Protein AF-A0A7S1EZK7-F1 (afdb_monomer)

Foldseek 3Di:
DADWAWEWEWEDPPPPDIDIDIDTGGQQAALQVVLVVVCVVPVADSVQKWKWKDDPVDPDTDTGDRPDGNVVVVNHHHIYIYIGGPDPPDPPPPPPPPDPVVVVDDPDDDDDDDPDDDDDDDDDPDPPPPDAAEDEDDDWDWDDDQFKIKIKDWCVRCVVQLQQCAFVPVVQWDWDDDQQWIWIWGDDPHHIYIYTAHAFPATFDRVPWDWGRDRNTIIMTITGGPDRDTDPDGHDDD

Solvent-accessible surface area (backbone atoms only — not comparable to full-atom values): 14180 Å² total; per-residue (Å²): 129,86,71,66,32,40,29,43,37,38,37,68,75,80,83,86,48,70,48,78,42,84,48,75,46,50,46,82,40,26,35,48,60,50,37,55,54,48,21,75,76,68,76,46,61,57,88,33,52,43,48,30,39,34,39,95,89,42,94,63,72,41,78,56,54,49,85,45,32,34,50,86,70,65,60,51,69,73,18,38,35,41,42,46,68,57,87,72,66,72,77,76,69,74,73,86,78,80,65,64,74,84,78,71,66,79,83,77,74,84,85,78,82,79,76,87,75,86,81,80,89,76,95,64,94,72,75,80,76,77,87,56,56,76,42,78,61,81,63,68,50,71,48,75,46,80,61,33,39,36,38,39,37,38,32,92,71,36,47,68,59,36,63,46,27,42,70,39,78,85,70,20,47,46,75,49,64,42,52,37,33,39,40,39,39,33,45,52,99,75,39,28,38,34,39,76,44,72,50,32,58,62,52,36,37,45,92,65,40,50,75,48,56,42,63,87,46,30,40,38,39,38,39,23,47,64,62,87,59,89,65,92,58,68,54,57,81,133

InterPro domains:
  IPR000626 Ubiquitin-like domain [PF00240] (19-86)
  IPR000626 Ubiquitin-like domain [PS50053] (5-90)
  IPR007052 CS domain [PF04969] (139-225)
  IPR007052 CS domain [PS51203] (135-235)
  IPR008978 HSP20-like chaperone [G3DSA:2.60.40.790] (134-238)
  IPR008978 HSP20-like chaperone [SSF49764] (131-237)
  IPR029071 Ubiquitin-like domain superfamily [SSF54236] (19-85)
  IPR052289 Calcyclin-binding ubiquitin ligase bridge [PTHR13164] (113-236)

Sequence (238 aa):
MAEDLNFLVIVPKGDGECREFELSAAPQDTGEKLKKRIEKLCSIPTDDQELFVKGSLTDKPKWLFEDATLEEQDVVDNSIITVAVHGRLAPVEKPLSDLPDEQRIASGGAPQKISAMQVSSTSHDESEEVVRPETRILNYSWGDEKEFVKIYISKDSEPEVIGAAGDGQSGQVKVDWQSRALKLVVHTSRKDFVLNLDRIYYEIVPEHCKWKVSTDKRITLSLKKKVESTWLKLLKPE

Nearest PDB structures (foldseek):
  1wgv-assembly1_A  TM=6.695E-01  e=1.997E-05  Homo sapiens
  1v5o-assembly1_A  TM=6.999E-01  e=3.085E-04  Mus musculus
  2kjr-assembly1_A  TM=7.855E-01  e=8.730E-04  Drosophila melanogaster
  2n7d-assembly1_A  TM=8.321E-01  e=1.879E-03  Homo sapiens
  3ppa-assembly1_A  TM=7.849E-01  e=5.617E-03  Homo sapiens

Structure (mmCIF, N/CA/C/O backbone):
data_AF-A0A7S1EZK7-F1
#
_entry.id   AF-A0A7S1EZK7-F1
#
loop_
_atom_site.group_PDB
_atom_site.id
_atom_site.type_symbol
_atom_site.label_atom_id
_atom_site.label_alt_id
_atom_site.label_comp_id
_atom_site.label_asym_id
_atom_site.label_entity_id
_atom_site.label_seq_id
_atom_site.pdbx_PDB_ins_code
_atom_site.Cartn_x
_atom_site.Cartn_y
_atom_site.Cartn_z
_atom_site.occupancy
_atom_site.B_iso_or_equiv
_atom_site.auth_seq_id
_atom_site.auth_comp_id
_atom_site.auth_asym_id
_atom_site.auth_atom_id
_atom_site.pdbx_PDB_model_num
ATOM 1 N N . MET A 1 1 ? -3.383 5.108 43.621 1.00 76.81 1 MET A N 1
ATOM 2 C CA . MET A 1 1 ? -2.244 4.986 42.690 1.00 76.81 1 MET A CA 1
ATOM 3 C C . MET A 1 1 ? -2.841 4.447 41.414 1.00 76.81 1 MET A C 1
ATOM 5 O O . MET A 1 1 ? -3.571 3.471 41.520 1.00 76.81 1 MET A O 1
ATOM 9 N N . ALA A 1 2 ? -2.674 5.137 40.289 1.00 86.25 2 ALA A N 1
ATOM 10 C CA . ALA A 1 2 ? -3.109 4.579 39.014 1.00 86.25 2 ALA A CA 1
ATOM 11 C C . ALA A 1 2 ? -2.248 3.343 38.718 1.00 86.25 2 ALA A C 1
ATOM 13 O O . ALA A 1 2 ? -1.056 3.355 39.034 1.00 86.25 2 ALA A O 1
ATOM 14 N N . GLU A 1 3 ? -2.861 2.276 38.218 1.00 95.69 3 GLU A N 1
ATOM 15 C CA . GLU A 1 3 ? -2.132 1.080 37.796 1.00 95.69 3 GLU A CA 1
ATOM 16 C C . GLU A 1 3 ? -1.374 1.386 36.499 1.00 95.69 3 GLU A C 1
ATOM 18 O O . GLU A 1 3 ? -1.847 2.166 35.668 1.00 95.69 3 GLU A O 1
ATOM 23 N N . ASP A 1 4 ? -0.179 0.813 36.348 1.00 97.62 4 ASP A N 1
ATOM 24 C CA . ASP A 1 4 ? 0.588 0.947 35.111 1.00 97.62 4 ASP A CA 1
ATOM 25 C C . ASP A 1 4 ? -0.131 0.203 33.978 1.00 97.62 4 ASP A C 1
ATOM 27 O O . ASP A 1 4 ? -0.604 -0.921 34.155 1.00 97.62 4 ASP A O 1
ATOM 31 N N . LEU A 1 5 ? -0.187 0.829 32.805 1.00 97.44 5 LEU A N 1
ATOM 32 C CA . LEU A 1 5 ? -0.704 0.233 31.579 1.00 97.44 5 LEU A CA 1
ATOM 33 C C . LEU A 1 5 ? 0.375 -0.650 30.966 1.00 97.44 5 LEU A C 1
ATOM 35 O O . LEU A 1 5 ? 1.507 -0.197 30.799 1.00 97.44 5 LEU A O 1
ATOM 39 N N . ASN A 1 6 ? 0.019 -1.866 30.570 1.00 97.62 6 ASN A N 1
ATOM 40 C CA . ASN A 1 6 ? 0.868 -2.780 29.817 1.00 97.62 6 ASN A CA 1
ATOM 41 C C . ASN A 1 6 ? 0.390 -2.819 28.370 1.00 97.62 6 ASN A C 1
ATOM 43 O O . ASN A 1 6 ? -0.807 -2.859 28.100 1.00 97.62 6 ASN A O 1
ATOM 47 N N . PHE A 1 7 ? 1.307 -2.803 27.416 1.00 95.56 7 PHE A N 1
ATOM 48 C CA . PHE A 1 7 ? 0.956 -2.863 26.004 1.00 95.56 7 PHE A CA 1
ATOM 49 C C . PHE A 1 7 ? 2.037 -3.562 25.189 1.00 95.56 7 PHE A C 1
ATOM 51 O O . PHE A 1 7 ? 3.218 -3.577 25.548 1.00 95.56 7 PHE A O 1
ATOM 58 N N . LEU A 1 8 ? 1.607 -4.139 24.067 1.00 97.12 8 LEU A N 1
ATOM 59 C CA . LEU A 1 8 ? 2.484 -4.792 23.104 1.00 97.12 8 LEU A CA 1
ATOM 60 C C . LEU A 1 8 ? 2.944 -3.766 22.068 1.00 97.12 8 LEU A C 1
ATOM 62 O O . LEU A 1 8 ? 2.128 -3.204 21.338 1.00 97.12 8 LEU A O 1
ATOM 66 N N . VAL A 1 9 ? 4.247 -3.523 21.989 1.00 97.88 9 VAL A N 1
ATOM 67 C CA . VAL A 1 9 ? 4.868 -2.608 21.030 1.00 97.88 9 VAL A CA 1
ATOM 68 C C . VAL A 1 9 ? 5.408 -3.396 19.840 1.00 97.88 9 VAL A C 1
ATOM 70 O O . VAL A 1 9 ? 6.270 -4.254 20.011 1.00 97.88 9 VAL A O 1
ATOM 73 N N . ILE A 1 10 ? 4.943 -3.077 18.634 1.00 97.25 10 ILE A N 1
ATOM 74 C CA . ILE A 1 10 ? 5.354 -3.701 17.372 1.00 97.25 10 ILE A CA 1
ATOM 75 C C . ILE A 1 10 ? 6.233 -2.719 16.592 1.00 97.25 10 ILE A C 1
ATOM 77 O O . ILE A 1 10 ? 5.787 -1.625 16.249 1.00 97.25 10 ILE A O 1
ATOM 81 N N . VAL A 1 11 ? 7.471 -3.113 16.289 1.00 96.50 11 VAL A N 1
ATOM 82 C CA . VAL A 1 11 ? 8.478 -2.268 15.626 1.00 96.50 11 VAL A CA 1
ATOM 83 C C . VAL A 1 11 ? 9.013 -2.953 14.360 1.00 96.50 11 VAL A C 1
ATOM 85 O O . VAL A 1 11 ? 9.547 -4.060 14.463 1.00 96.50 11 VAL A O 1
ATOM 88 N N . PRO A 1 12 ? 8.927 -2.336 13.168 1.00 93.38 12 PRO A N 1
ATOM 89 C CA . PRO A 1 12 ? 9.438 -2.914 11.929 1.00 93.38 12 PRO A CA 1
ATOM 90 C C . PRO A 1 12 ? 10.972 -2.917 11.910 1.00 93.38 12 PRO A C 1
ATOM 92 O O . PRO A 1 12 ? 11.614 -1.944 12.310 1.00 93.38 12 PRO A O 1
ATOM 95 N N . LYS A 1 13 ? 11.577 -3.996 11.401 1.00 89.56 13 LYS A N 1
ATOM 96 C CA . LYS A 1 13 ? 13.038 -4.095 11.215 1.00 89.56 13 LYS A CA 1
ATOM 97 C C . LYS A 1 13 ? 13.528 -3.611 9.845 1.00 89.56 13 LYS A C 1
ATOM 99 O O . LYS A 1 13 ? 14.709 -3.297 9.712 1.00 89.56 13 LYS A O 1
ATOM 104 N N . GLY A 1 14 ? 12.639 -3.536 8.851 1.00 78.44 14 GLY A N 1
ATOM 105 C CA . GLY A 1 14 ? 12.945 -3.123 7.473 1.00 78.44 14 GLY A CA 1
ATOM 106 C C . GLY A 1 14 ? 13.105 -4.267 6.460 1.00 78.44 14 GLY A C 1
ATOM 107 O O . GLY A 1 14 ? 13.124 -4.005 5.265 1.00 78.44 14 GLY A O 1
ATOM 108 N N . ASP A 1 15 ? 13.148 -5.522 6.906 1.00 81.00 15 ASP A N 1
ATOM 109 C CA . ASP A 1 15 ? 13.207 -6.755 6.094 1.00 81.00 15 ASP A CA 1
ATOM 110 C C . ASP A 1 15 ? 11.828 -7.422 5.906 1.00 81.00 15 ASP A C 1
ATOM 112 O O . ASP A 1 15 ? 11.726 -8.565 5.468 1.00 81.00 15 ASP A O 1
ATOM 116 N N . GLY A 1 16 ? 10.753 -6.707 6.248 1.00 80.88 16 GLY A N 1
ATOM 117 C CA . GLY A 1 16 ? 9.399 -7.257 6.312 1.00 80.88 16 GLY A CA 1
ATOM 118 C C . GLY A 1 16 ? 9.081 -7.970 7.630 1.00 80.88 16 GLY A C 1
ATOM 119 O O . GLY A 1 16 ? 7.930 -8.352 7.830 1.00 80.88 16 GLY A O 1
ATOM 120 N N . GLU A 1 17 ? 10.042 -8.102 8.551 1.00 89.56 17 GLU A N 1
ATOM 121 C CA . GLU A 1 17 ? 9.787 -8.607 9.897 1.00 89.56 17 GLU A CA 1
ATOM 122 C C . GLU A 1 17 ? 9.470 -7.479 10.889 1.00 89.56 17 GLU A C 1
ATOM 124 O O . GLU A 1 17 ? 9.956 -6.344 10.790 1.00 89.56 17 GLU A O 1
ATOM 129 N N . CYS A 1 18 ? 8.705 -7.835 11.920 1.00 93.75 18 CYS A N 1
ATOM 130 C CA . CYS A 1 18 ? 8.451 -6.998 13.086 1.00 93.75 18 CYS A CA 1
ATOM 131 C C . CYS A 1 18 ? 9.107 -7.603 14.333 1.00 93.75 18 CYS A C 1
ATOM 133 O O . CYS A 1 18 ? 9.204 -8.821 14.480 1.00 93.75 18 CYS A O 1
ATOM 135 N N . ARG A 1 19 ? 9.561 -6.745 15.248 1.00 95.88 19 ARG A N 1
ATOM 136 C CA . ARG A 1 19 ? 9.868 -7.114 16.633 1.00 95.88 19 ARG A CA 1
ATOM 137 C C . ARG A 1 19 ? 8.704 -6.725 17.522 1.00 95.88 19 ARG A C 1
ATOM 139 O O . ARG A 1 19 ? 8.127 -5.658 17.332 1.00 95.88 19 ARG A O 1
ATOM 146 N N . GLU A 1 20 ? 8.423 -7.564 18.503 1.00 97.12 20 GLU A N 1
ATOM 147 C CA . GLU A 1 20 ? 7.386 -7.329 19.498 1.00 97.12 20 GLU A CA 1
ATOM 148 C C . GLU A 1 20 ? 8.031 -7.199 20.878 1.00 97.12 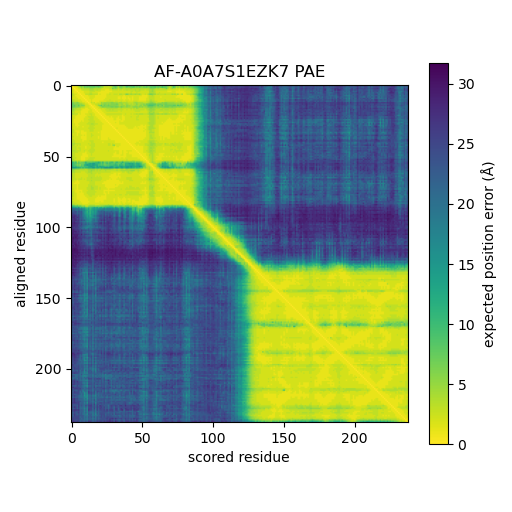20 GLU A C 1
ATOM 150 O O . GLU A 1 20 ? 8.939 -7.962 21.220 1.00 97.12 20 GLU A O 1
ATOM 155 N N . PHE A 1 21 ? 7.588 -6.214 21.653 1.00 96.19 21 PHE A N 1
ATOM 156 C CA . PHE A 1 21 ? 8.074 -5.952 23.003 1.00 96.19 21 PHE A CA 1
ATOM 157 C C . PHE A 1 21 ? 6.898 -5.685 23.927 1.00 96.19 21 PHE A C 1
ATOM 159 O O . PHE A 1 21 ? 6.007 -4.915 23.583 1.00 96.19 21 PHE A O 1
ATOM 166 N N . GLU A 1 22 ? 6.926 -6.250 25.123 1.00 97.38 22 GLU A N 1
ATOM 167 C CA . GLU A 1 22 ? 6.022 -5.821 26.185 1.00 97.38 22 GLU A CA 1
ATOM 168 C C . GLU A 1 22 ? 6.610 -4.584 26.862 1.00 97.38 22 GLU A C 1
ATOM 170 O O . GLU A 1 22 ? 7.789 -4.557 27.232 1.00 97.38 22 GLU A O 1
ATOM 175 N N . LEU A 1 23 ? 5.799 -3.537 26.993 1.00 97.75 23 LEU A N 1
ATOM 176 C CA . LEU A 1 23 ? 6.200 -2.301 27.644 1.00 97.75 23 LEU A CA 1
ATOM 177 C C . LEU A 1 23 ? 5.109 -1.841 28.602 1.00 97.75 23 LEU A C 1
ATOM 179 O O . LEU A 1 23 ? 3.925 -1.919 28.283 1.00 97.75 23 LEU A O 1
ATOM 183 N N . SER A 1 24 ? 5.524 -1.344 29.765 1.00 97.81 24 SER A N 1
ATOM 184 C CA . SER A 1 24 ? 4.625 -0.719 30.728 1.00 97.81 24 SER A CA 1
ATOM 185 C C . SER A 1 24 ? 4.870 0.784 30.821 1.00 97.81 24 SER A C 1
ATOM 187 O O . SER A 1 24 ? 6.007 1.254 30.672 1.00 97.81 24 SER A O 1
ATOM 189 N N . ALA A 1 25 ? 3.813 1.560 31.049 1.00 97.94 25 ALA A N 1
ATOM 190 C CA . ALA A 1 25 ? 3.882 2.994 31.311 1.00 97.94 25 ALA A CA 1
ATOM 191 C C . ALA A 1 25 ? 2.715 3.447 32.190 1.00 97.94 25 ALA A C 1
ATOM 193 O O . ALA A 1 25 ? 1.636 2.863 32.161 1.00 97.94 25 ALA A O 1
ATOM 194 N N . ALA A 1 26 ? 2.922 4.519 32.949 1.00 97.94 26 ALA A N 1
ATOM 195 C CA . ALA A 1 26 ? 1.850 5.071 33.761 1.00 97.94 26 ALA A CA 1
ATOM 196 C C . ALA A 1 26 ? 0.848 5.837 32.868 1.00 97.94 26 ALA A C 1
ATOM 198 O O . ALA A 1 26 ? 1.284 6.453 31.892 1.00 97.94 26 ALA A O 1
ATOM 199 N N . PRO A 1 27 ? -0.461 5.873 33.185 1.00 97.81 27 PRO A N 1
ATOM 200 C CA . PRO A 1 27 ? -1.465 6.566 32.363 1.00 97.81 27 PRO A CA 1
ATOM 201 C C . PRO A 1 27 ? -1.160 8.051 32.093 1.00 97.81 27 PRO A C 1
ATOM 203 O O . PRO A 1 27 ? -1.485 8.578 31.031 1.00 97.81 27 PRO A O 1
ATOM 206 N N . GLN A 1 28 ? -0.474 8.710 33.031 1.00 97.88 28 GLN A N 1
ATOM 207 C CA . GLN A 1 28 ? -0.038 10.106 32.939 1.00 97.88 28 GLN A CA 1
ATOM 208 C C . GLN A 1 28 ? 1.253 10.329 32.130 1.00 97.88 28 GLN A C 1
ATOM 210 O O . GLN A 1 28 ? 1.735 11.461 32.034 1.00 97.88 28 GLN A O 1
ATOM 215 N N . ASP A 1 29 ? 1.888 9.274 31.616 1.00 98.38 29 ASP A N 1
ATOM 216 C CA . ASP A 1 29 ? 2.991 9.447 30.674 1.00 98.38 29 ASP A CA 1
ATOM 217 C C . ASP A 1 29 ? 2.469 9.961 29.329 1.00 98.38 29 ASP A C 1
ATOM 219 O O . ASP A 1 29 ? 1.310 9.770 28.976 1.00 98.38 29 ASP A O 1
ATOM 223 N N . THR A 1 30 ? 3.328 10.660 28.591 1.00 98.38 30 THR A N 1
ATOM 224 C CA . THR A 1 30 ? 3.001 11.242 27.286 1.00 98.38 30 THR A CA 1
ATOM 225 C C . THR A 1 30 ? 3.561 10.393 26.147 1.00 98.38 30 THR A C 1
ATOM 227 O O . THR A 1 30 ? 4.452 9.558 26.362 1.00 98.38 30 THR A O 1
ATOM 230 N N . GLY A 1 31 ? 3.096 10.637 24.917 1.00 97.56 31 GLY A N 1
ATOM 231 C CA . GLY A 1 31 ? 3.651 9.995 23.721 1.00 97.56 31 GLY A CA 1
ATOM 232 C C . GLY A 1 31 ? 5.167 10.203 23.578 1.00 97.56 31 GLY A C 1
ATOM 233 O O . GLY A 1 31 ? 5.888 9.265 23.236 1.00 97.56 31 GLY A O 1
ATOM 234 N N . GLU A 1 32 ? 5.689 11.381 23.939 1.00 98.12 32 GLU A N 1
ATOM 235 C CA . GLU A 1 32 ? 7.132 11.671 23.916 1.00 98.12 32 GLU A CA 1
ATOM 236 C C . GLU A 1 32 ? 7.925 10.768 24.879 1.00 98.12 32 GLU A C 1
ATOM 238 O O . GLU A 1 32 ? 8.966 10.201 24.525 1.00 98.12 32 GLU A O 1
ATOM 243 N N . LYS A 1 33 ? 7.435 10.591 26.115 1.00 98.19 33 LYS A N 1
ATOM 244 C CA . LYS A 1 33 ? 8.080 9.696 27.088 1.00 98.19 33 LYS A CA 1
ATOM 245 C C . LYS A 1 33 ? 8.083 8.256 26.592 1.00 98.19 33 LYS A C 1
ATOM 247 O O . LYS A 1 33 ? 9.077 7.552 26.780 1.00 98.19 33 LYS A O 1
ATOM 252 N N . LEU A 1 34 ? 6.991 7.831 25.962 1.00 97.94 34 LEU A N 1
ATOM 253 C CA . LEU A 1 34 ? 6.875 6.506 25.380 1.00 97.94 34 LEU A CA 1
ATOM 254 C C . LEU A 1 34 ? 7.892 6.296 24.244 1.00 97.94 34 LEU A C 1
ATOM 256 O O . LEU A 1 34 ? 8.628 5.308 24.276 1.00 97.94 34 LEU A O 1
ATOM 260 N N . LYS A 1 35 ? 8.035 7.258 23.321 1.00 97.81 35 LYS A N 1
ATOM 261 C CA . LYS A 1 35 ? 9.071 7.231 22.271 1.00 97.81 35 LYS A CA 1
ATOM 262 C C . LYS A 1 35 ? 10.482 7.074 22.840 1.00 97.81 35 LYS A C 1
ATOM 264 O O . LYS A 1 35 ? 11.249 6.240 22.365 1.00 97.81 35 LYS A O 1
ATOM 269 N N . LYS A 1 36 ? 10.823 7.810 23.906 1.00 98.19 36 LYS A N 1
ATOM 270 C CA . LYS A 1 36 ? 12.136 7.697 24.579 1.00 98.19 36 LYS A CA 1
ATOM 271 C C . LYS A 1 36 ? 12.369 6.317 25.200 1.00 98.19 36 LYS A C 1
ATOM 273 O O . LYS A 1 36 ? 13.506 5.850 25.264 1.00 98.19 36 LYS A O 1
ATOM 278 N N . ARG A 1 37 ? 11.317 5.646 25.687 1.00 97.94 37 ARG A N 1
ATOM 279 C CA . ARG A 1 37 ? 11.421 4.257 26.173 1.00 97.94 37 ARG A CA 1
ATOM 280 C C . ARG A 1 37 ? 11.669 3.290 25.009 1.00 97.94 37 ARG A C 1
ATOM 282 O O . ARG A 1 37 ? 12.551 2.443 25.116 1.00 97.94 37 ARG A O 1
ATOM 289 N N . ILE A 1 38 ? 10.958 3.459 23.893 1.00 96.81 38 ILE A N 1
ATOM 290 C CA . ILE A 1 38 ? 11.121 2.650 22.673 1.00 96.81 38 ILE A CA 1
ATOM 291 C C . ILE A 1 38 ? 12.510 2.856 22.048 1.00 96.81 38 ILE A C 1
ATOM 293 O O . ILE A 1 38 ? 13.161 1.883 21.671 1.00 96.81 38 ILE A O 1
ATOM 297 N N . GLU A 1 39 ? 13.008 4.094 22.009 1.00 96.88 39 GLU A N 1
ATOM 298 C CA . GLU A 1 39 ? 14.354 4.435 21.529 1.00 96.88 39 GLU A CA 1
ATOM 299 C C . GLU A 1 39 ? 15.427 3.645 22.284 1.00 96.88 39 GLU A C 1
ATOM 301 O O . GLU A 1 39 ? 16.304 3.046 21.665 1.00 96.88 39 GLU A O 1
ATOM 306 N N . LYS A 1 40 ? 15.330 3.569 23.616 1.00 97.00 40 LYS A N 1
ATOM 307 C CA . LYS A 1 40 ? 16.281 2.803 24.437 1.00 97.00 40 LYS A CA 1
ATOM 308 C C . LYS A 1 40 ? 16.275 1.307 24.123 1.00 97.00 40 LYS A C 1
ATOM 310 O O . LYS A 1 40 ? 17.320 0.673 24.224 1.00 97.00 40 LYS A O 1
ATOM 315 N N . LEU A 1 41 ? 15.124 0.747 23.751 1.00 95.62 41 LEU A N 1
ATOM 316 C CA . LEU A 1 41 ? 14.982 -0.677 23.430 1.00 95.62 41 LEU A CA 1
ATOM 317 C C . LEU A 1 41 ? 15.429 -1.009 22.003 1.00 95.62 41 LEU A C 1
ATOM 319 O O . LEU A 1 41 ? 16.041 -2.050 21.772 1.00 95.62 41 LEU A O 1
ATOM 323 N N . CYS A 1 42 ? 15.120 -0.135 21.044 1.00 94.12 42 CYS A N 1
ATOM 324 C CA . CYS A 1 42 ? 15.278 -0.424 19.616 1.00 94.12 42 CYS A CA 1
ATOM 325 C C . CYS A 1 42 ? 16.418 0.349 18.941 1.00 94.12 42 CYS A C 1
ATOM 327 O O . CYS A 1 42 ? 16.744 0.054 17.792 1.00 94.12 42 CYS A O 1
ATOM 329 N N . SER A 1 43 ? 17.017 1.328 19.627 1.00 95.06 43 SER A N 1
ATOM 330 C CA . SER A 1 43 ? 17.994 2.270 19.059 1.00 95.06 43 SER A CA 1
ATOM 331 C C . SER A 1 43 ? 17.459 3.001 17.817 1.00 95.06 43 SER A C 1
ATOM 333 O O . SER A 1 43 ? 18.158 3.141 16.811 1.00 95.06 43 SER A O 1
ATOM 335 N N . ILE A 1 44 ? 16.193 3.425 17.872 1.00 94.00 44 ILE A N 1
ATOM 336 C CA . ILE A 1 44 ? 15.537 4.239 16.837 1.00 94.00 44 ILE A CA 1
ATOM 337 C C . ILE A 1 44 ? 15.347 5.645 17.417 1.00 94.00 44 ILE A C 1
ATOM 339 O O . ILE A 1 44 ? 14.670 5.742 18.441 1.00 94.00 44 ILE A O 1
ATOM 343 N N . PRO A 1 45 ? 15.899 6.710 16.807 1.00 95.94 45 PRO A N 1
ATOM 344 C CA . PRO A 1 45 ? 15.722 8.081 17.288 1.00 95.94 45 PRO A CA 1
ATOM 345 C C . PRO A 1 45 ? 14.247 8.454 17.453 1.00 95.94 45 PRO A C 1
ATOM 347 O O . PRO A 1 45 ? 13.416 8.045 16.646 1.00 95.94 45 PRO A O 1
ATOM 350 N N . THR A 1 46 ? 13.898 9.232 18.478 1.00 96.44 46 THR A N 1
ATOM 351 C CA . THR A 1 46 ? 12.498 9.640 18.725 1.00 96.44 46 THR A CA 1
ATOM 352 C C . THR A 1 46 ? 11.867 10.402 17.561 1.00 96.44 46 THR A C 1
ATOM 354 O O . THR A 1 46 ? 10.667 10.254 17.315 1.00 96.44 46 THR A O 1
ATOM 357 N N . ASP A 1 47 ? 12.679 11.174 16.840 1.00 95.81 47 ASP A N 1
ATOM 358 C CA . ASP A 1 47 ? 12.262 11.993 15.695 1.00 95.81 47 ASP A CA 1
ATOM 359 C C . ASP A 1 47 ? 11.907 11.132 14.474 1.00 95.81 47 ASP A C 1
ATOM 361 O O . ASP A 1 47 ? 11.100 11.536 13.642 1.00 95.81 47 ASP A O 1
ATOM 365 N N . ASP A 1 48 ? 12.450 9.912 14.408 1.00 95.31 48 ASP A N 1
ATOM 366 C CA . ASP A 1 48 ? 12.157 8.947 13.349 1.00 95.31 48 ASP A CA 1
ATOM 367 C C . ASP A 1 48 ? 10.950 8.063 13.694 1.00 95.31 48 ASP A C 1
ATOM 369 O O . ASP A 1 48 ? 10.500 7.292 12.853 1.00 95.31 48 ASP A O 1
ATOM 373 N N . GLN A 1 49 ? 10.432 8.109 14.923 1.00 96.06 49 GLN A N 1
ATOM 374 C CA . GLN A 1 49 ? 9.325 7.255 15.355 1.00 96.06 49 GLN A CA 1
ATOM 375 C C . GLN A 1 49 ? 7.971 7.920 15.107 1.00 96.06 49 GLN A C 1
ATOM 377 O O . GLN A 1 49 ? 7.770 9.089 15.409 1.00 96.06 49 GLN A O 1
ATOM 382 N N . GLU A 1 50 ? 6.980 7.141 14.702 1.00 95.94 50 GLU A N 1
ATOM 383 C CA . GLU A 1 50 ? 5.571 7.524 14.722 1.00 95.94 50 GLU A CA 1
ATOM 384 C C . GLU A 1 50 ? 4.772 6.432 15.408 1.00 95.94 50 GLU A C 1
ATOM 386 O O . GLU A 1 50 ? 4.901 5.254 15.076 1.00 95.94 50 GLU A O 1
ATOM 391 N N . LEU A 1 51 ? 3.967 6.809 16.397 1.00 97.25 51 LEU A N 1
ATOM 392 C CA . LEU A 1 51 ? 3.272 5.851 17.243 1.00 97.25 51 LEU A CA 1
ATOM 393 C C . LEU A 1 51 ? 1.788 5.806 16.889 1.00 97.25 51 LEU A C 1
ATOM 395 O O . LEU A 1 51 ? 1.105 6.829 16.855 1.00 97.25 51 LEU A O 1
ATOM 399 N N . PHE A 1 52 ? 1.286 4.594 16.689 1.00 96.31 52 PHE A N 1
ATOM 400 C CA . PHE A 1 52 ? -0.121 4.311 16.448 1.00 96.31 52 PHE A CA 1
ATOM 401 C C . PHE A 1 52 ? -0.622 3.385 17.540 1.00 96.31 52 PHE A C 1
ATOM 403 O O . PHE A 1 52 ? -0.014 2.347 17.788 1.00 96.31 52 PHE A O 1
ATOM 410 N N . VAL A 1 53 ? -1.751 3.713 18.156 1.00 96.06 53 VAL A N 1
ATOM 411 C CA . VAL A 1 53 ? -2.425 2.822 19.097 1.00 96.06 53 VAL A CA 1
ATOM 412 C C . VAL A 1 53 ? -3.615 2.151 18.426 1.00 96.06 53 VAL A C 1
ATOM 414 O O . VAL A 1 53 ? -4.414 2.790 17.736 1.00 96.06 53 VAL A O 1
ATOM 417 N N . LYS A 1 54 ? -3.741 0.845 18.648 1.00 93.50 54 LYS A N 1
ATOM 418 C CA . LYS A 1 54 ? -4.957 0.083 18.396 1.00 93.50 54 LYS A CA 1
ATOM 419 C C . LYS A 1 54 ? -5.505 -0.382 19.743 1.00 93.50 54 LYS A C 1
ATOM 421 O O . LYS A 1 54 ? -4.939 -1.276 20.375 1.00 93.50 54 LYS A O 1
ATOM 426 N N . GLY A 1 55 ? -6.572 0.275 20.189 1.00 83.12 55 GLY A N 1
ATOM 427 C CA . GLY A 1 55 ? -7.282 -0.097 21.409 1.00 83.12 55 GLY A CA 1
ATOM 428 C C . GLY A 1 55 ? -8.187 -1.310 21.188 1.00 83.12 55 GLY A C 1
ATOM 429 O O . GLY A 1 55 ? -8.520 -1.659 20.058 1.00 83.12 55 GLY A O 1
ATOM 430 N N . SER A 1 56 ? -8.630 -1.931 22.282 1.00 70.94 56 SER A N 1
ATOM 431 C CA . SER A 1 56 ? -9.557 -3.077 22.246 1.00 70.94 56 SER A CA 1
ATOM 432 C C . SER A 1 56 ? -10.941 -2.716 21.675 1.00 70.94 56 SER A C 1
ATOM 434 O O . SER A 1 56 ? -11.604 -3.538 21.047 1.00 70.94 56 SER A O 1
ATOM 436 N N . LEU A 1 57 ? -11.373 -1.462 21.851 1.00 67.94 57 LEU A N 1
ATOM 437 C CA . LEU A 1 57 ? -12.709 -0.994 21.459 1.00 67.94 57 LEU A CA 1
ATOM 438 C C . LEU A 1 57 ? -12.787 -0.441 20.028 1.00 67.94 57 LEU A C 1
ATOM 440 O O . LEU A 1 57 ? -13.884 -0.338 19.478 1.00 67.94 57 LEU A O 1
ATOM 444 N N . THR A 1 58 ? -11.661 -0.057 19.422 1.00 67.38 58 THR A N 1
ATOM 445 C CA . THR A 1 58 ? -11.637 0.608 18.114 1.00 67.38 58 THR A CA 1
ATOM 446 C C . THR A 1 58 ? -10.787 -0.173 17.116 1.00 67.38 58 THR A C 1
ATOM 448 O O . THR A 1 58 ? -9.589 -0.369 17.285 1.00 67.38 58 THR A O 1
ATOM 451 N N . ASP A 1 59 ? -11.401 -0.589 16.005 1.00 74.88 59 ASP A N 1
ATOM 452 C CA . ASP A 1 59 ? -10.685 -1.331 14.958 1.00 74.88 59 ASP A CA 1
ATOM 453 C C . ASP A 1 59 ? -9.709 -0.465 14.149 1.00 74.88 59 ASP A C 1
ATOM 455 O O . ASP A 1 59 ? -8.849 -0.992 13.435 1.00 74.88 59 ASP A O 1
ATOM 459 N N . LYS A 1 60 ? -9.834 0.865 14.236 1.00 88.06 60 LYS A N 1
ATOM 460 C CA . LYS A 1 60 ? -9.012 1.802 13.471 1.00 88.06 60 LYS A CA 1
ATOM 461 C C . LYS A 1 60 ? -7.827 2.285 14.310 1.00 88.06 60 LYS A C 1
ATOM 463 O O . LYS A 1 60 ? -8.0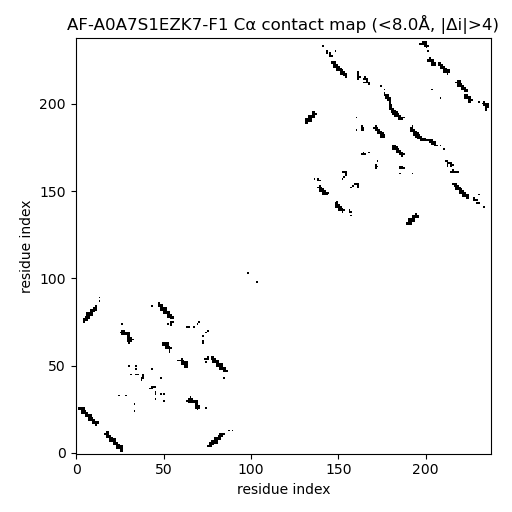63 2.837 15.383 1.00 88.06 60 LYS A O 1
ATOM 468 N N . PRO A 1 61 ? -6.584 2.142 13.816 1.00 92.75 61 PRO A N 1
ATOM 469 C CA . PRO A 1 61 ? -5.422 2.702 14.490 1.00 92.75 61 PRO A CA 1
ATOM 470 C C . PRO A 1 61 ? -5.540 4.230 14.567 1.00 92.75 61 PRO A C 1
ATOM 472 O O . PRO A 1 61 ? -5.935 4.882 13.596 1.00 92.75 61 PRO A O 1
ATOM 475 N N . LYS A 1 62 ? -5.200 4.788 15.728 1.00 95.00 62 LYS A N 1
ATOM 476 C CA . LYS A 1 62 ? -5.187 6.229 16.019 1.00 95.00 62 LYS A CA 1
ATOM 477 C C . LYS A 1 62 ? -3.748 6.660 16.293 1.00 95.00 62 LYS A C 1
ATOM 479 O O . LYS A 1 62 ? -2.992 5.916 16.911 1.00 95.00 62 LYS A O 1
ATOM 484 N N . TRP A 1 63 ? -3.372 7.846 15.831 1.00 96.06 63 TRP A N 1
ATOM 485 C CA . TRP A 1 63 ? -2.066 8.435 16.127 1.00 96.06 63 TRP A CA 1
ATOM 486 C C . TRP A 1 63 ? -1.956 8.794 17.606 1.00 96.06 63 TRP A C 1
ATOM 488 O O . TRP A 1 63 ? -2.913 9.321 18.175 1.00 96.06 63 TRP A O 1
ATOM 498 N N . LEU A 1 64 ? -0.789 8.538 18.196 1.00 96.44 64 LEU A N 1
ATOM 499 C CA . LEU A 1 64 ? -0.441 9.058 19.511 1.00 96.44 64 LEU A CA 1
ATOM 500 C C . LEU A 1 64 ? 0.313 10.381 19.366 1.00 96.44 64 LEU A C 1
ATOM 502 O O . LEU A 1 64 ? 1.409 10.432 18.810 1.00 96.44 64 LEU A O 1
ATOM 506 N N . PHE A 1 65 ? -0.285 11.442 19.889 1.00 96.94 65 PHE A N 1
ATOM 507 C CA . PHE A 1 65 ? 0.315 12.755 20.050 1.00 96.94 65 PHE A CA 1
ATOM 508 C C . PHE A 1 65 ? 1.371 12.730 21.159 1.00 96.94 65 PHE A C 1
ATOM 510 O O . PHE A 1 65 ? 1.242 12.019 22.162 1.00 96.94 65 PHE A O 1
ATOM 517 N N . GLU A 1 66 ? 2.436 13.501 20.960 1.00 97.62 66 GLU A N 1
ATOM 518 C CA . GLU A 1 66 ? 3.614 13.504 21.830 1.00 97.62 66 GLU A CA 1
ATOM 519 C C . GLU A 1 66 ? 3.388 14.236 23.154 1.00 97.62 66 GLU A C 1
ATOM 521 O O . GLU A 1 66 ? 3.993 13.872 24.163 1.00 97.62 66 GLU A O 1
ATOM 526 N N . ASP A 1 67 ? 2.515 15.240 23.139 1.00 97.50 67 ASP A N 1
ATOM 527 C CA . ASP A 1 67 ? 2.218 16.169 24.226 1.00 97.50 67 ASP A CA 1
ATOM 528 C C . ASP A 1 67 ? 1.014 15.751 25.080 1.00 97.50 67 ASP A C 1
ATOM 530 O O . ASP A 1 67 ? 0.927 16.146 26.242 1.00 97.50 67 ASP A O 1
ATOM 534 N N . ALA A 1 68 ? 0.121 14.919 24.543 1.00 97.12 68 ALA A N 1
ATOM 535 C CA . ALA A 1 68 ? -1.019 14.382 25.277 1.00 97.12 68 ALA A CA 1
ATOM 536 C C . ALA A 1 68 ? -0.644 13.140 26.102 1.00 97.12 68 ALA A C 1
ATOM 538 O O . ALA A 1 68 ? 0.207 12.326 25.718 1.00 97.12 68 ALA A O 1
ATOM 539 N N . THR A 1 69 ? -1.309 12.975 27.243 1.00 98.12 69 THR A N 1
ATOM 540 C CA . THR A 1 69 ? -1.142 11.792 28.099 1.00 98.12 69 THR A CA 1
ATOM 541 C C . THR A 1 69 ? -1.740 10.540 27.451 1.00 98.12 69 THR A C 1
ATOM 543 O O . THR A 1 69 ? -2.583 10.629 26.558 1.00 98.12 69 THR A O 1
ATOM 546 N N . LEU A 1 70 ? -1.301 9.352 27.870 1.00 96.94 70 LEU A N 1
ATOM 547 C CA . LEU A 1 70 ? -1.853 8.087 27.372 1.00 96.94 70 LEU A CA 1
ATOM 548 C C . LEU A 1 70 ? -3.349 7.956 27.711 1.00 96.94 70 LEU A C 1
ATOM 550 O O . LEU A 1 70 ? -4.129 7.513 26.868 1.00 96.94 70 LEU A O 1
ATOM 554 N N . GLU A 1 71 ? -3.758 8.406 28.900 1.00 96.38 71 GLU A N 1
ATOM 555 C CA . GLU A 1 71 ? -5.163 8.417 29.329 1.00 96.38 71 GLU A CA 1
ATOM 556 C C . GLU A 1 71 ? -6.044 9.323 28.449 1.00 96.38 71 GLU A C 1
ATOM 558 O O . GLU A 1 71 ? -7.069 8.869 27.945 1.00 96.38 71 GLU A O 1
ATOM 563 N N . GLU A 1 72 ? -5.628 10.569 28.180 1.00 96.50 72 GLU A N 1
ATOM 564 C CA . GLU A 1 72 ? -6.361 11.507 27.301 1.00 96.50 72 GLU A CA 1
ATOM 565 C C . GLU A 1 72 ? -6.520 10.989 25.866 1.00 96.50 72 GLU A C 1
ATOM 567 O O . GLU A 1 72 ? -7.390 11.435 25.116 1.00 96.50 72 GLU A O 1
ATOM 572 N N . GLN A 1 73 ? -5.652 10.063 25.464 1.00 95.38 73 GLN A N 1
ATOM 573 C CA . GLN A 1 73 ? -5.636 9.482 24.130 1.00 95.38 73 GLN A CA 1
ATOM 574 C C . GLN A 1 73 ? -6.374 8.145 24.037 1.00 95.38 73 GLN A C 1
ATOM 576 O O . GLN A 1 73 ? -6.373 7.547 22.955 1.00 95.38 73 GLN A O 1
ATOM 581 N N . ASP A 1 74 ? -7.059 7.743 25.112 1.00 94.44 74 ASP A N 1
ATOM 582 C CA . ASP A 1 74 ? -7.824 6.502 25.246 1.00 94.44 74 ASP A CA 1
ATOM 583 C C . ASP A 1 74 ? -6.950 5.237 25.161 1.00 94.44 74 ASP A C 1
ATOM 585 O O . 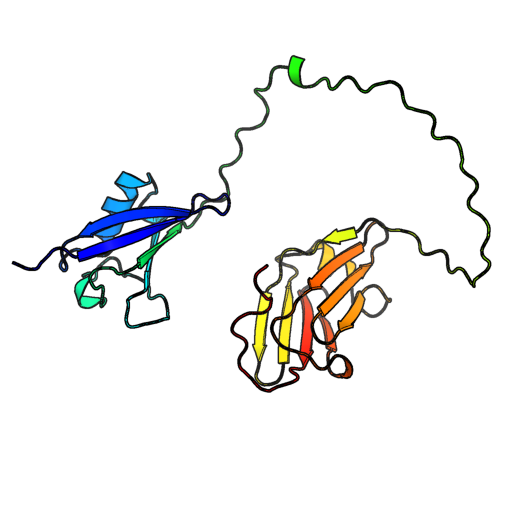ASP A 1 74 ? -7.392 4.186 24.683 1.00 94.44 74 ASP A O 1
ATOM 589 N N . VAL A 1 75 ? -5.687 5.319 25.594 1.00 95.25 75 VAL A N 1
ATOM 590 C CA . VAL A 1 75 ? -4.823 4.138 25.694 1.00 95.25 75 VAL A CA 1
ATOM 591 C C . VAL A 1 75 ? -5.219 3.352 26.935 1.00 95.25 75 VAL A C 1
ATOM 593 O O . VAL A 1 75 ? -5.185 3.857 28.054 1.00 95.25 75 VAL A O 1
ATOM 596 N N . VAL A 1 76 ? -5.583 2.092 26.728 1.00 95.50 76 VAL A N 1
ATOM 597 C CA . VAL A 1 76 ? -5.993 1.171 27.792 1.00 95.50 76 VAL A CA 1
ATOM 598 C C . VAL A 1 76 ? -4.979 0.044 27.957 1.00 95.50 76 VAL A C 1
ATOM 600 O O . VAL A 1 76 ? -4.158 -0.201 27.069 1.00 95.50 76 VAL A O 1
ATOM 603 N N . ASP A 1 77 ? -5.050 -0.666 29.078 1.00 96.56 77 ASP A N 1
ATOM 604 C CA . ASP A 1 77 ? -4.242 -1.863 29.312 1.00 96.56 77 ASP A CA 1
ATOM 605 C C . ASP A 1 77 ? -4.471 -2.911 28.205 1.00 96.56 77 ASP A C 1
ATOM 607 O O . ASP A 1 77 ? -5.579 -3.074 27.687 1.00 96.56 77 ASP A O 1
ATOM 611 N N . ASN A 1 78 ? -3.403 -3.607 27.828 1.00 95.19 78 ASN A N 1
ATOM 612 C CA . ASN A 1 78 ? -3.308 -4.548 26.708 1.00 95.19 78 ASN A CA 1
ATOM 613 C C . ASN A 1 78 ? -3.552 -3.939 25.315 1.00 95.19 78 ASN A C 1
ATOM 615 O O . ASN A 1 78 ? -3.873 -4.660 24.366 1.00 95.19 78 ASN A O 1
ATOM 619 N N . SER A 1 79 ? -3.397 -2.622 25.157 1.00 95.69 79 SER A N 1
ATOM 620 C CA . SER A 1 79 ? -3.389 -2.003 23.825 1.00 95.69 79 SER A CA 1
ATOM 621 C C . SER A 1 79 ? -2.192 -2.480 22.992 1.00 95.69 79 SER A C 1
ATOM 623 O O . SER A 1 79 ? -1.162 -2.892 23.527 1.00 95.69 79 SER A O 1
ATOM 625 N N . ILE A 1 80 ? -2.306 -2.387 21.665 1.00 96.75 80 ILE A N 1
ATOM 626 C CA . ILE A 1 80 ? -1.183 -2.634 20.752 1.00 96.75 80 ILE A CA 1
ATOM 627 C C . ILE A 1 80 ? -0.682 -1.292 20.233 1.00 96.75 80 ILE A C 1
ATOM 629 O O . ILE A 1 80 ? -1.455 -0.512 19.672 1.00 96.75 80 ILE A O 1
ATOM 633 N N . ILE A 1 81 ? 0.614 -1.038 20.387 1.00 97.25 81 ILE A N 1
ATOM 634 C CA . ILE A 1 81 ? 1.280 0.158 19.878 1.00 97.25 81 ILE A CA 1
ATOM 635 C C . ILE A 1 81 ? 2.146 -0.243 18.693 1.00 97.25 81 ILE A C 1
ATOM 637 O O . ILE A 1 81 ? 3.103 -0.991 18.831 1.00 97.25 81 ILE A O 1
ATOM 641 N N . THR A 1 82 ? 1.818 0.249 17.506 1.00 97.06 82 THR A N 1
ATOM 642 C CA . THR A 1 82 ? 2.638 0.048 16.309 1.00 97.06 82 THR A CA 1
ATOM 643 C C . THR A 1 82 ? 3.531 1.261 16.107 1.00 97.06 82 THR A C 1
ATOM 645 O O . THR A 1 82 ? 3.051 2.393 16.141 1.00 97.06 82 THR A O 1
ATOM 648 N N . VAL A 1 83 ? 4.821 1.029 15.887 1.00 96.75 83 VAL A N 1
ATOM 649 C CA . VAL A 1 83 ? 5.804 2.070 15.582 1.00 96.75 83 VAL A CA 1
ATOM 650 C C . VAL A 1 83 ? 6.030 2.079 14.076 1.00 96.75 83 VAL A C 1
ATOM 652 O O . VAL A 1 83 ? 6.479 1.079 13.527 1.00 96.75 83 VAL A O 1
ATOM 655 N N . ALA A 1 84 ? 5.747 3.181 13.390 1.00 94.31 84 ALA A N 1
ATOM 656 C CA . ALA A 1 84 ? 6.299 3.411 12.058 1.00 94.31 84 ALA A CA 1
ATOM 657 C C . ALA A 1 84 ? 7.620 4.173 12.191 1.00 94.31 84 ALA A C 1
ATOM 659 O O . ALA A 1 84 ? 7.792 4.975 13.107 1.00 94.31 84 ALA A O 1
ATOM 660 N N . VAL A 1 85 ? 8.567 3.891 11.297 1.00 93.50 85 VAL A N 1
ATOM 661 C CA . VAL A 1 85 ? 9.876 4.551 11.285 1.00 93.50 85 VAL A CA 1
ATOM 662 C C . VAL A 1 85 ? 9.969 5.394 10.021 1.00 93.50 85 VAL A C 1
ATOM 664 O O . VAL A 1 85 ? 10.014 4.849 8.917 1.00 93.50 85 VAL A O 1
ATOM 667 N N . HIS A 1 86 ? 9.974 6.714 10.169 1.00 83.81 86 HIS A N 1
ATOM 668 C CA . HIS A 1 86 ? 10.229 7.634 9.069 1.00 83.81 86 HIS A CA 1
ATOM 669 C C . HIS A 1 86 ? 11.697 7.534 8.626 1.00 83.81 86 HIS A C 1
ATOM 671 O O . HIS A 1 86 ? 12.602 7.313 9.424 1.00 83.81 86 HIS A O 1
ATOM 677 N N . GLY A 1 87 ? 11.956 7.676 7.325 1.00 61.31 87 GLY A N 1
ATOM 678 C CA . GLY A 1 87 ? 13.300 7.998 6.832 1.00 61.31 87 GLY A CA 1
ATOM 679 C C . GLY A 1 87 ? 14.341 6.872 6.786 1.00 61.31 87 GLY A C 1
ATOM 680 O O . GLY A 1 87 ? 15.400 7.087 6.195 1.00 61.31 87 GLY A O 1
ATOM 681 N N . ARG A 1 88 ? 14.069 5.654 7.279 1.00 48.62 88 ARG A N 1
ATOM 682 C CA . ARG A 1 88 ? 14.915 4.497 6.935 1.00 48.62 88 ARG A CA 1
ATOM 683 C C . ARG A 1 88 ? 14.616 4.031 5.510 1.00 48.62 88 ARG A C 1
ATOM 685 O O . ARG A 1 88 ? 13.960 3.018 5.285 1.00 48.62 88 ARG A O 1
ATOM 692 N N . LEU A 1 89 ? 15.186 4.747 4.536 1.00 43.56 89 LEU A N 1
ATOM 693 C CA . LEU A 1 89 ? 15.761 4.074 3.372 1.00 43.56 89 LEU A CA 1
ATOM 694 C C . LEU A 1 89 ? 16.569 2.898 3.928 1.00 43.56 89 LEU A C 1
ATOM 696 O O . LEU A 1 89 ? 17.301 3.083 4.907 1.00 43.56 89 LEU A O 1
ATOM 700 N N . ALA A 1 90 ? 16.359 1.701 3.376 1.00 43.88 90 ALA A N 1
ATOM 701 C CA . ALA A 1 90 ? 17.101 0.501 3.747 1.00 43.88 90 ALA A CA 1
ATOM 702 C C . ALA A 1 90 ? 18.568 0.869 4.024 1.00 43.88 90 ALA A C 1
ATOM 704 O O . ALA A 1 90 ? 19.097 1.714 3.289 1.00 43.88 90 ALA A O 1
ATOM 705 N N . PRO A 1 91 ? 19.200 0.320 5.083 1.00 45.50 91 PRO A N 1
ATOM 706 C CA . PRO A 1 91 ? 20.593 0.620 5.380 1.00 45.50 91 PRO A CA 1
ATOM 707 C C . PRO A 1 91 ? 21.355 0.548 4.067 1.00 45.50 91 PRO A C 1
ATOM 709 O O . PRO A 1 91 ? 21.301 -0.486 3.405 1.00 45.50 91 PRO A O 1
ATOM 712 N N . VAL A 1 92 ? 21.955 1.674 3.660 1.00 42.94 92 VAL A N 1
ATOM 713 C CA . VAL A 1 92 ? 22.853 1.716 2.510 1.00 42.94 92 VAL A CA 1
ATOM 714 C C . VAL A 1 92 ? 23.821 0.583 2.774 1.00 42.94 92 VAL A C 1
ATOM 716 O O . VAL A 1 92 ? 24.603 0.659 3.728 1.00 42.94 92 VAL A O 1
ATOM 719 N N . GLU A 1 93 ? 23.660 -0.513 2.030 1.00 40.47 93 GLU A N 1
ATOM 720 C CA . GLU A 1 93 ? 24.540 -1.656 2.144 1.00 40.47 93 GLU A CA 1
ATOM 721 C C . GLU A 1 93 ? 25.936 -1.069 2.049 1.00 40.47 93 GLU A C 1
ATOM 723 O O . GLU A 1 93 ? 26.236 -0.303 1.124 1.00 40.47 93 GLU A O 1
ATOM 728 N N . LYS A 1 94 ? 26.758 -1.324 3.073 1.00 47.47 94 LYS A N 1
ATOM 729 C CA . LYS A 1 94 ? 28.161 -0.935 3.009 1.00 47.47 94 LYS A CA 1
ATOM 730 C C . LYS A 1 94 ? 28.658 -1.394 1.638 1.00 47.47 94 LYS A C 1
ATOM 732 O O . LYS A 1 94 ? 28.398 -2.550 1.294 1.00 47.47 94 LYS A O 1
ATOM 737 N N . PRO A 1 95 ? 29.290 -0.512 0.845 1.00 42.88 95 PRO A N 1
ATOM 738 C CA . PRO A 1 95 ? 29.735 -0.873 -0.487 1.00 42.88 95 PRO A CA 1
ATOM 739 C C . PRO A 1 95 ? 30.482 -2.204 -0.411 1.00 42.88 95 PRO A C 1
ATOM 741 O O . PRO A 1 95 ? 31.321 -2.396 0.471 1.00 42.88 95 PRO A O 1
ATOM 744 N N . LEU A 1 96 ? 30.142 -3.122 -1.318 1.00 50.97 96 LEU A N 1
ATOM 745 C CA . LEU A 1 96 ? 30.733 -4.457 -1.498 1.00 50.97 96 LEU A CA 1
ATOM 746 C C . LEU A 1 96 ? 32.235 -4.403 -1.892 1.00 50.97 96 LEU A C 1
ATOM 748 O O . LEU A 1 96 ? 32.740 -5.233 -2.652 1.00 50.97 96 LEU A O 1
ATOM 752 N N . SER A 1 97 ? 32.967 -3.393 -1.425 1.00 56.44 97 SER A N 1
ATOM 753 C CA . SER A 1 97 ? 34.379 -3.166 -1.702 1.00 56.44 97 SER A CA 1
ATOM 754 C C . SER A 1 97 ? 35.320 -3.972 -0.802 1.00 56.44 97 SER A C 1
ATOM 756 O O . SER A 1 97 ? 36.499 -4.018 -1.119 1.00 56.44 97 SER A O 1
ATOM 758 N N . ASP A 1 98 ? 34.818 -4.648 0.240 1.00 51.53 98 ASP A N 1
ATOM 759 C CA . ASP A 1 98 ? 35.634 -5.399 1.218 1.00 51.53 98 ASP A CA 1
ATOM 760 C C . ASP A 1 98 ? 35.467 -6.933 1.158 1.00 51.53 98 ASP A C 1
ATOM 762 O O . ASP A 1 98 ? 35.762 -7.639 2.122 1.00 51.53 98 ASP A O 1
ATOM 766 N N . LEU A 1 99 ? 35.014 -7.490 0.028 1.00 56.50 99 LEU 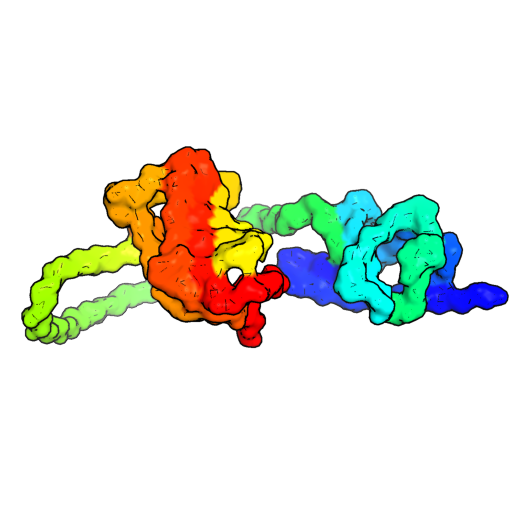A N 1
ATOM 767 C CA . LEU A 1 99 ? 35.120 -8.938 -0.188 1.00 56.50 99 LEU A CA 1
ATOM 768 C C . LEU A 1 99 ? 36.494 -9.272 -0.797 1.00 56.50 99 LEU A C 1
ATOM 770 O O . LEU A 1 99 ? 36.818 -8.717 -1.851 1.00 56.50 99 LEU A O 1
ATOM 774 N N . PRO A 1 100 ? 37.299 -10.158 -0.174 1.00 71.25 100 PRO A N 1
ATOM 775 C CA . PRO A 1 100 ? 38.593 -10.569 -0.712 1.00 71.25 100 PRO A CA 1
ATOM 776 C C . PRO A 1 100 ? 38.428 -11.197 -2.103 1.00 71.25 100 PRO A C 1
ATOM 778 O O . PRO A 1 100 ? 37.488 -11.958 -2.345 1.00 71.25 100 PRO A O 1
ATOM 781 N N . ASP A 1 101 ? 39.355 -10.888 -3.016 1.00 62.94 101 ASP A N 1
ATOM 782 C CA . ASP A 1 101 ? 39.277 -11.273 -4.437 1.00 62.94 101 ASP A CA 1
ATOM 783 C C . ASP A 1 101 ? 39.133 -12.791 -4.663 1.00 62.94 101 ASP A C 1
ATOM 785 O O . ASP A 1 101 ? 38.584 -13.221 -5.677 1.00 62.94 101 ASP A O 1
ATOM 789 N N . GLU A 1 102 ? 39.524 -13.615 -3.689 1.00 65.81 102 GLU A N 1
ATOM 790 C CA . GLU A 1 102 ? 39.368 -15.074 -3.713 1.00 65.81 102 GLU A CA 1
ATOM 791 C C . GLU A 1 102 ? 37.897 -15.535 -3.755 1.00 65.81 102 GLU A C 1
ATOM 793 O O . GLU A 1 102 ? 37.614 -16.628 -4.239 1.00 65.81 102 GLU A O 1
ATOM 798 N N . GLN A 1 103 ? 36.942 -14.702 -3.320 1.00 56.75 103 GLN A N 1
ATOM 799 C CA . GLN A 1 103 ? 35.503 -14.997 -3.395 1.00 56.75 103 GLN A CA 1
ATOM 800 C C . GLN A 1 103 ? 34.823 -14.467 -4.670 1.00 56.75 103 GLN A C 1
ATOM 802 O O . GLN A 1 103 ? 33.636 -14.717 -4.876 1.00 56.75 103 GLN A O 1
ATOM 807 N N . ARG A 1 104 ? 35.548 -13.762 -5.553 1.00 57.25 104 ARG A N 1
ATOM 808 C CA . ARG A 1 104 ? 34.995 -13.218 -6.811 1.00 57.25 104 ARG A CA 1
ATOM 809 C C . ARG A 1 104 ? 35.095 -14.164 -8.008 1.00 57.25 104 ARG A C 1
ATOM 811 O O . ARG A 1 104 ? 34.533 -13.866 -9.060 1.00 57.25 104 ARG A O 1
ATOM 818 N N . ILE A 1 105 ? 35.776 -15.302 -7.875 1.00 54.75 105 ILE A N 1
ATOM 819 C CA . ILE A 1 105 ? 35.994 -16.236 -8.986 1.00 54.75 105 ILE A CA 1
ATOM 820 C C . ILE A 1 105 ? 35.078 -17.452 -8.8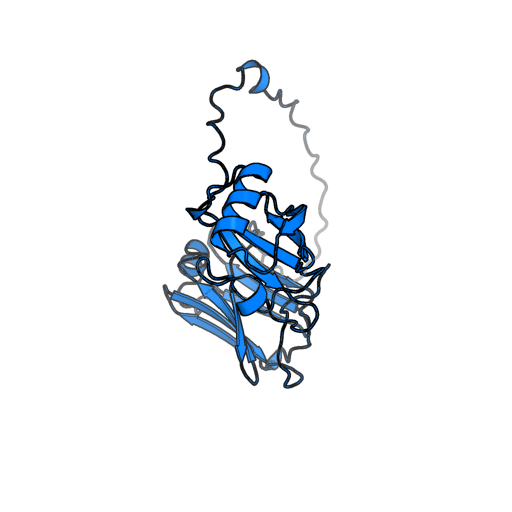30 1.00 54.75 105 ILE A C 1
ATOM 822 O O . ILE A 1 105 ? 35.452 -18.480 -8.269 1.00 54.75 105 ILE A O 1
ATOM 826 N N . ALA A 1 106 ? 33.867 -17.358 -9.380 1.00 52.50 106 ALA A N 1
ATOM 827 C CA . ALA A 1 106 ? 33.074 -18.546 -9.667 1.00 52.50 106 ALA A CA 1
ATOM 828 C C . ALA A 1 106 ? 33.705 -19.271 -10.869 1.00 52.50 106 ALA A C 1
ATOM 830 O O . ALA A 1 106 ? 33.621 -18.805 -12.006 1.00 52.50 106 ALA A O 1
ATOM 831 N N . SER A 1 107 ? 34.365 -20.406 -10.622 1.00 59.53 107 SER A N 1
ATOM 832 C CA . SER A 1 107 ? 34.856 -21.289 -11.686 1.00 59.53 107 SER A CA 1
ATOM 833 C C . SER A 1 107 ? 33.670 -21.916 -12.422 1.00 59.53 107 SER A C 1
ATOM 835 O O . SER A 1 107 ? 33.105 -22.915 -11.980 1.00 59.53 107 SER A O 1
ATOM 837 N N . GLY A 1 108 ? 33.272 -21.311 -13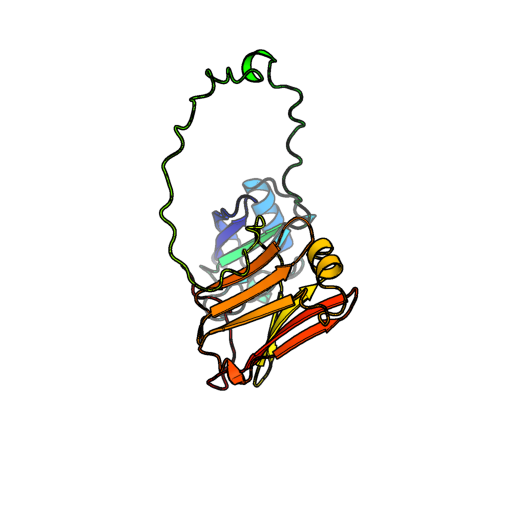.541 1.00 54.41 108 GLY A N 1
ATOM 838 C CA . GLY A 1 108 ? 32.301 -21.887 -14.466 1.00 54.41 108 GLY A CA 1
ATOM 839 C C . GLY A 1 108 ? 32.857 -23.167 -15.089 1.00 54.41 108 GLY A C 1
ATOM 840 O O . GLY A 1 108 ? 33.904 -23.147 -15.735 1.00 54.41 108 GLY A O 1
ATOM 841 N N . GLY A 1 109 ? 32.169 -24.290 -14.876 1.00 76.75 109 GLY A N 1
ATOM 842 C CA . GLY A 1 109 ? 32.482 -25.558 -15.532 1.00 76.75 109 GLY A CA 1
ATOM 843 C C . GLY A 1 109 ? 32.334 -25.482 -17.056 1.00 76.75 109 GLY A C 1
ATOM 844 O O . GLY A 1 109 ? 31.701 -24.574 -17.596 1.00 76.75 109 GLY A O 1
ATOM 845 N N . ALA A 1 110 ? 32.924 -26.454 -17.756 1.00 72.31 110 ALA A N 1
ATOM 846 C CA . ALA A 1 110 ? 32.871 -26.523 -19.212 1.00 72.31 110 ALA A CA 1
ATOM 847 C C . ALA A 1 110 ? 31.410 -26.576 -19.719 1.00 72.31 110 ALA A C 1
ATOM 849 O O . ALA A 1 110 ? 30.614 -27.355 -19.187 1.00 72.31 110 ALA A O 1
ATOM 850 N N . PRO A 1 111 ? 31.046 -25.783 -20.744 1.00 66.81 111 PRO A N 1
ATOM 851 C CA . PRO A 1 111 ? 29.689 -25.746 -21.276 1.00 66.81 111 PRO A CA 1
ATOM 852 C C . PRO A 1 111 ? 29.264 -27.128 -21.785 1.00 66.81 111 PRO A C 1
ATOM 854 O O . PRO A 1 111 ? 29.907 -27.714 -22.660 1.00 66.81 111 PRO A O 1
ATOM 857 N N . GLN A 1 112 ? 28.164 -27.653 -21.240 1.00 66.44 112 GLN A N 1
ATOM 858 C CA . GLN A 1 112 ? 27.555 -28.883 -21.736 1.00 66.44 112 GLN A CA 1
ATOM 859 C C . GLN A 1 112 ? 26.809 -28.602 -23.041 1.00 66.44 112 GLN A C 1
ATOM 861 O O . GLN A 1 112 ? 25.929 -27.747 -23.120 1.00 66.44 112 GLN A O 1
ATOM 866 N N . LYS A 1 113 ? 27.185 -29.342 -24.083 1.00 74.56 113 LYS A N 1
ATOM 867 C CA . LYS A 1 113 ? 26.578 -29.284 -25.410 1.00 74.56 113 LYS A CA 1
ATOM 868 C C . LYS A 1 113 ? 25.167 -29.876 -25.335 1.00 74.56 113 LYS A C 1
ATOM 870 O O . LYS A 1 113 ? 25.016 -31.088 -25.219 1.00 74.56 113 LYS A O 1
ATOM 875 N N . ILE A 1 114 ? 24.146 -29.023 -25.385 1.00 61.91 114 ILE A N 1
ATOM 876 C CA . ILE A 1 114 ? 22.745 -29.450 -25.454 1.00 61.91 114 ILE A CA 1
ATOM 877 C C . ILE A 1 114 ? 22.516 -30.041 -26.848 1.00 61.91 114 ILE A C 1
ATOM 879 O O . ILE A 1 114 ? 22.579 -29.338 -27.858 1.00 61.91 114 ILE A O 1
ATOM 883 N N . SER A 1 115 ? 22.321 -31.356 -26.905 1.00 57.50 115 SER A N 1
ATOM 884 C CA . SER A 1 115 ? 21.960 -32.062 -28.131 1.00 57.50 115 SER A CA 1
ATOM 885 C C . SER A 1 115 ? 20.593 -31.588 -28.614 1.00 57.50 115 SER A C 1
ATOM 887 O O . SER A 1 115 ? 19.620 -31.609 -27.863 1.00 57.50 115 SER A O 1
ATOM 889 N N . ALA A 1 116 ? 20.540 -31.163 -29.875 1.00 54.78 116 ALA A N 1
ATOM 890 C CA . ALA A 1 116 ? 19.334 -30.743 -30.569 1.00 54.78 116 ALA A CA 1
ATOM 891 C C . ALA A 1 116 ? 18.302 -31.881 -30.581 1.00 54.78 116 ALA A C 1
ATOM 893 O O . ALA A 1 116 ? 18.429 -32.846 -31.335 1.00 54.78 116 ALA A O 1
ATOM 894 N N . MET A 1 117 ? 17.295 -31.773 -29.718 1.00 52.97 117 MET A N 1
ATOM 895 C CA . MET A 1 117 ? 16.149 -32.668 -29.703 1.00 52.97 117 MET A CA 1
ATOM 896 C C . MET A 1 117 ? 15.102 -32.088 -30.653 1.00 52.97 117 MET A C 1
ATOM 898 O O . MET A 1 117 ? 14.628 -30.969 -30.467 1.00 52.97 117 MET A O 1
ATOM 902 N N . GLN A 1 118 ? 14.832 -32.836 -31.723 1.00 55.47 118 GLN A N 1
ATOM 903 C CA . GLN A 1 118 ? 13.879 -32.497 -32.774 1.00 55.47 118 GLN A CA 1
ATOM 904 C C . GLN A 1 118 ? 12.500 -32.215 -32.172 1.00 55.47 118 GLN A C 1
ATOM 906 O O . GLN A 1 118 ? 11.886 -33.102 -31.580 1.00 55.47 118 GLN A O 1
ATOM 911 N N . VAL A 1 119 ? 12.019 -30.985 -32.350 1.00 51.50 119 VAL A N 1
ATOM 912 C CA . VAL A 1 119 ? 10.635 -30.613 -32.062 1.00 51.50 119 VAL A CA 1
ATOM 913 C C . VAL A 1 119 ? 9.822 -30.863 -33.325 1.00 51.50 119 VAL A C 1
ATOM 915 O O . VAL A 1 119 ? 10.082 -30.296 -34.385 1.00 51.50 119 VAL A O 1
ATOM 918 N N . SER A 1 120 ? 8.883 -31.790 -33.192 1.00 53.97 120 SER A N 1
ATOM 919 C CA . SER A 1 120 ? 7.943 -32.228 -34.211 1.00 53.97 120 SER A CA 1
ATOM 920 C C . SER A 1 120 ? 6.979 -31.103 -34.584 1.00 53.97 120 SER A C 1
ATOM 922 O O . SER A 1 120 ? 6.311 -30.522 -33.730 1.00 53.97 120 SER A O 1
ATOM 924 N N . SER A 1 121 ? 6.895 -30.842 -35.881 1.00 49.81 121 SER A N 1
ATOM 925 C CA . SER A 1 121 ? 6.004 -29.901 -36.545 1.00 49.81 121 SER A CA 1
ATOM 926 C C . SER A 1 121 ? 4.529 -30.242 -36.315 1.00 49.81 121 SER A C 1
ATOM 928 O O . SER A 1 121 ? 4.025 -31.245 -36.820 1.00 49.81 121 SER A O 1
ATOM 930 N N . THR A 1 122 ? 3.822 -29.371 -35.591 1.00 49.41 122 THR A N 1
ATOM 931 C CA . THR A 1 122 ? 2.354 -29.357 -35.542 1.00 49.41 122 THR A CA 1
ATOM 932 C C . THR A 1 122 ? 1.890 -28.068 -36.202 1.00 49.41 122 THR A C 1
ATOM 934 O O . THR A 1 122 ? 2.012 -26.990 -35.640 1.00 49.41 122 THR A O 1
ATOM 937 N N . SER A 1 123 ? 1.407 -28.188 -37.433 1.00 59.66 123 SER A N 1
ATOM 938 C CA . SER A 1 123 ? 0.920 -27.088 -38.259 1.00 59.66 123 SER A CA 1
ATOM 939 C C . SER A 1 123 ? -0.391 -26.521 -37.706 1.00 59.66 123 SER A C 1
ATOM 941 O O . SER A 1 123 ? -1.459 -27.079 -37.964 1.00 59.66 123 SER A O 1
ATOM 943 N N . HIS A 1 124 ? -0.311 -25.407 -36.980 1.00 47.62 124 HIS A N 1
ATOM 944 C CA . HIS A 1 124 ? -1.448 -24.551 -36.651 1.00 47.62 124 HIS A CA 1
ATOM 945 C C . HIS A 1 124 ? -1.007 -23.090 -36.733 1.00 47.62 124 HIS A C 1
ATOM 947 O O . HIS A 1 124 ? -0.431 -22.596 -35.778 1.00 47.62 124 HIS A O 1
ATOM 953 N N . ASP A 1 125 ? -1.261 -22.457 -37.885 1.00 56.00 125 ASP A N 1
ATOM 954 C CA . ASP A 1 125 ? -1.307 -20.999 -38.120 1.00 56.00 125 ASP A CA 1
ATOM 955 C C . ASP A 1 125 ? -0.513 -20.164 -37.089 1.00 56.00 125 ASP A C 1
ATOM 957 O O . ASP A 1 125 ? -1.066 -19.465 -36.239 1.00 56.00 125 ASP A O 1
ATOM 961 N N . GLU A 1 126 ? 0.812 -20.349 -37.115 1.00 51.97 126 GLU A N 1
ATOM 962 C CA . GLU A 1 126 ? 1.773 -19.781 -36.173 1.00 51.97 126 GLU A CA 1
ATOM 963 C C . GLU A 1 126 ? 2.079 -18.338 -36.576 1.00 51.97 126 GLU A C 1
ATOM 965 O O . GLU A 1 126 ? 2.998 -18.058 -37.348 1.00 51.97 126 GLU A O 1
ATOM 970 N N . SER A 1 127 ? 1.352 -17.379 -36.009 1.00 68.19 127 SER A N 1
ATOM 971 C CA . SER A 1 127 ? 2.008 -16.114 -35.699 1.00 68.19 127 SER A CA 1
ATOM 972 C C . SER A 1 127 ? 3.078 -16.437 -34.656 1.00 68.19 127 SER A C 1
ATOM 974 O O . SER A 1 127 ? 2.721 -16.677 -33.505 1.00 68.19 127 SER A O 1
ATOM 976 N N . GLU A 1 128 ? 4.349 -16.526 -35.066 1.00 73.62 128 GLU A N 1
ATOM 977 C CA . GLU A 1 128 ? 5.494 -16.743 -34.173 1.00 73.62 128 GLU A CA 1
ATOM 978 C C . GLU A 1 128 ? 5.406 -15.754 -32.997 1.00 73.62 128 GLU A C 1
ATOM 980 O O . GLU A 1 128 ? 5.736 -14.570 -33.125 1.00 73.62 128 GLU A O 1
ATOM 985 N N . GLU A 1 129 ? 4.897 -16.213 -31.848 1.00 78.00 129 GLU A N 1
ATOM 986 C CA . GLU A 1 129 ? 4.885 -15.415 -30.629 1.00 78.00 129 GLU A CA 1
ATOM 987 C C . GLU A 1 129 ? 6.338 -15.264 -30.193 1.00 78.00 129 GLU A C 1
ATOM 989 O O . GLU A 1 129 ? 6.945 -16.163 -29.611 1.00 78.00 129 GLU A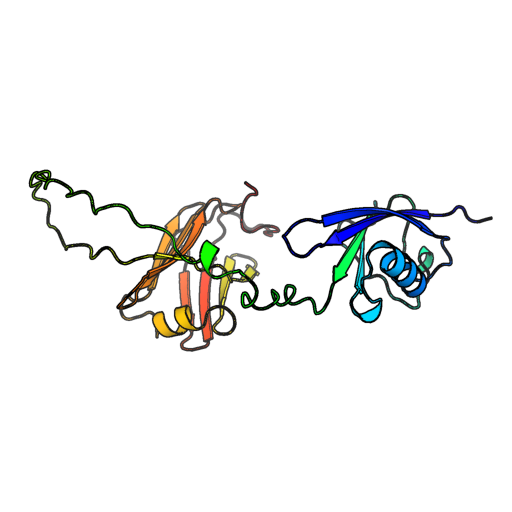 O 1
ATOM 994 N N . VAL A 1 130 ? 6.921 -14.114 -30.524 1.00 83.19 130 VAL A N 1
ATOM 995 C CA . VAL A 1 130 ? 8.249 -13.731 -30.058 1.00 83.19 130 VAL A CA 1
ATOM 996 C C . VAL A 1 130 ? 8.213 -13.737 -28.531 1.00 83.19 130 VAL A C 1
ATOM 998 O O . VAL A 1 130 ? 7.643 -12.836 -27.914 1.00 83.19 130 VAL A O 1
ATOM 1001 N N . VAL A 1 131 ? 8.810 -14.764 -27.923 1.00 87.25 131 VAL A N 1
ATOM 1002 C CA . VAL A 1 131 ? 8.902 -14.903 -26.467 1.00 87.25 131 VAL A CA 1
ATOM 1003 C C . VAL A 1 131 ? 9.793 -13.780 -25.942 1.00 87.25 131 VAL A C 1
ATOM 1005 O O . VAL A 1 131 ? 11.021 -13.836 -26.029 1.00 87.25 131 VAL A O 1
ATOM 1008 N N . ARG A 1 132 ? 9.166 -12.723 -25.426 1.00 93.00 132 ARG A N 1
ATOM 1009 C CA . ARG A 1 132 ? 9.848 -11.598 -24.782 1.00 93.00 132 ARG A CA 1
ATOM 1010 C C . ARG A 1 132 ? 9.993 -11.877 -23.284 1.00 93.00 132 ARG A C 1
ATOM 1012 O O . ARG A 1 132 ? 9.064 -12.409 -22.680 1.00 93.00 132 ARG A O 1
ATOM 1019 N N . PRO A 1 133 ? 11.126 -11.515 -22.657 1.00 96.81 133 PRO A N 1
ATOM 1020 C CA . PRO A 1 133 ? 11.269 -11.633 -21.210 1.00 96.81 133 PRO A CA 1
ATOM 1021 C C . PRO A 1 133 ? 10.235 -10.752 -20.497 1.00 96.81 133 PRO A C 1
ATOM 1023 O O . PRO A 1 133 ? 10.033 -9.598 -20.879 1.00 96.81 133 PRO A O 1
ATOM 1026 N N . GLU A 1 134 ? 9.603 -11.283 -19.451 1.00 97.56 134 GLU A N 1
ATOM 1027 C CA . GLU A 1 134 ? 8.617 -10.560 -18.643 1.00 97.56 134 GLU A CA 1
ATOM 1028 C C . GLU A 1 134 ? 9.286 -9.884 -17.427 1.00 97.56 134 GLU A C 1
ATOM 1030 O O . GLU A 1 134 ? 10.164 -10.446 -16.774 1.00 97.56 134 GLU A O 1
ATOM 1035 N N . THR A 1 135 ? 8.871 -8.662 -17.100 1.00 97.88 135 THR A N 1
ATOM 1036 C CA . THR A 1 135 ? 9.248 -7.922 -15.886 1.00 97.88 135 THR A CA 1
ATOM 1037 C C . THR A 1 135 ? 7.992 -7.583 -15.101 1.00 97.88 135 THR A C 1
ATOM 1039 O O . THR A 1 135 ? 7.056 -6.998 -15.640 1.00 97.88 135 THR A O 1
ATOM 1042 N N . ARG A 1 136 ? 7.948 -7.936 -13.816 1.00 98.06 136 ARG A N 1
ATOM 1043 C CA . ARG A 1 136 ? 6.756 -7.723 -12.990 1.00 98.06 136 ARG A CA 1
ATOM 1044 C C . ARG A 1 136 ? 6.606 -6.252 -12.590 1.00 98.06 136 ARG A C 1
ATOM 1046 O O . ARG A 1 136 ? 7.567 -5.639 -12.142 1.00 98.06 136 ARG A O 1
ATOM 1053 N N . ILE A 1 137 ? 5.390 -5.722 -12.696 1.00 98.12 137 ILE A N 1
ATOM 1054 C CA . ILE A 1 137 ? 5.001 -4.419 -12.142 1.00 98.12 137 ILE A CA 1
ATOM 1055 C C . ILE A 1 137 ? 4.689 -4.630 -10.660 1.00 98.12 137 ILE A C 1
ATOM 1057 O O . ILE A 1 137 ? 3.763 -5.373 -10.322 1.00 98.12 137 ILE A O 1
ATOM 1061 N N . LEU A 1 138 ? 5.475 -4.008 -9.781 1.00 95.62 138 LEU A N 1
ATOM 1062 C CA . LEU A 1 138 ? 5.359 -4.189 -8.331 1.00 95.62 138 LEU A CA 1
ATOM 1063 C C . LEU A 1 138 ? 4.622 -3.024 -7.672 1.00 95.62 138 LEU A C 1
ATOM 1065 O O . LEU A 1 138 ? 3.872 -3.239 -6.721 1.00 95.62 138 LEU A O 1
ATOM 1069 N N . ASN A 1 139 ? 4.792 -1.807 -8.194 1.00 96.31 139 ASN A N 1
ATOM 1070 C CA . ASN A 1 139 ? 4.274 -0.609 -7.555 1.00 96.31 139 ASN A CA 1
ATOM 1071 C C . ASN A 1 139 ? 2.974 -0.149 -8.219 1.00 96.31 139 ASN A C 1
ATOM 1073 O O . ASN A 1 139 ? 2.951 0.341 -9.349 1.00 96.31 139 ASN A O 1
ATOM 1077 N N . TYR A 1 140 ? 1.873 -0.283 -7.485 1.00 98.00 140 TYR A N 1
ATOM 1078 C CA . TYR A 1 140 ? 0.572 0.250 -7.866 1.00 98.00 140 TYR A CA 1
ATOM 1079 C C . TYR A 1 140 ? -0.203 0.689 -6.623 1.00 98.00 140 TYR A C 1
ATOM 1081 O O . TYR A 1 140 ? 0.038 0.227 -5.510 1.00 98.00 140 TYR A O 1
ATOM 1089 N N . SER A 1 141 ? -1.171 1.576 -6.821 1.00 97.25 141 SER A N 1
ATOM 1090 C CA . SER A 1 141 ? -2.152 1.954 -5.799 1.00 97.25 141 SER A CA 1
ATOM 1091 C C . SER A 1 141 ? -3.554 1.599 -6.273 1.00 97.25 141 SER A C 1
ATOM 1093 O O . SER A 1 141 ? -3.781 1.390 -7.464 1.00 97.25 141 SER A O 1
ATOM 1095 N N . TRP A 1 142 ? -4.515 1.512 -5.359 1.00 98.44 142 TRP A N 1
ATOM 1096 C CA . TRP A 1 142 ? -5.906 1.260 -5.719 1.00 98.44 142 TRP A CA 1
ATOM 1097 C C . TRP A 1 142 ? -6.863 2.049 -4.828 1.00 98.44 142 TRP A C 1
ATOM 1099 O O . TRP A 1 142 ? -6.497 2.483 -3.739 1.00 98.44 142 TRP A O 1
ATOM 1109 N N . GLY A 1 143 ? -8.084 2.256 -5.314 1.00 96.94 143 GLY A N 1
ATOM 1110 C CA . GLY A 1 143 ? -9.149 2.938 -4.589 1.00 96.94 143 GLY A CA 1
ATOM 1111 C C . GLY A 1 143 ? -10.504 2.292 -4.841 1.00 96.94 143 GLY A C 1
ATOM 1112 O O . GLY A 1 143 ? -10.803 1.863 -5.959 1.00 96.94 143 GLY A O 1
ATOM 1113 N N . ASP A 1 144 ? -11.314 2.229 -3.789 1.00 98.00 144 ASP A N 1
ATOM 1114 C CA . ASP A 1 144 ? -12.697 1.773 -3.844 1.00 98.00 144 ASP A CA 1
ATOM 1115 C C . ASP A 1 144 ? -13.623 2.942 -4.202 1.00 98.00 144 ASP A C 1
ATOM 1117 O O . ASP A 1 144 ? -13.751 3.905 -3.449 1.00 98.00 144 ASP A O 1
ATOM 1121 N N . GLU A 1 145 ? -14.276 2.870 -5.357 1.00 96.62 145 GLU A N 1
ATOM 1122 C CA . GLU A 1 145 ? -15.342 3.785 -5.754 1.00 96.62 145 GLU A CA 1
ATOM 1123 C C . GLU A 1 145 ? -16.660 3.008 -5.818 1.00 96.62 145 GLU A C 1
ATOM 1125 O O . GLU A 1 145 ? -16.670 1.815 -6.116 1.00 96.62 145 GLU A O 1
ATOM 1130 N N . LYS A 1 146 ? -17.788 3.676 -5.545 1.00 95.94 146 LYS A N 1
ATOM 1131 C CA . LYS A 1 146 ? -19.135 3.080 -5.421 1.00 95.94 146 LYS A CA 1
ATOM 1132 C C . LYS A 1 146 ? -19.322 1.774 -6.217 1.00 95.94 146 LYS A C 1
ATOM 1134 O O . LYS A 1 146 ? -19.425 0.702 -5.628 1.00 95.94 146 LYS A O 1
ATOM 1139 N N . GLU A 1 147 ? -19.248 1.859 -7.544 1.00 98.25 147 GLU A N 1
ATOM 1140 C CA . GLU A 1 147 ? -19.452 0.727 -8.458 1.00 98.25 147 GLU A CA 1
ATOM 1141 C C . GLU A 1 147 ? -18.161 0.110 -9.027 1.00 98.25 147 GLU A C 1
ATOM 1143 O O . GLU A 1 147 ? -18.215 -0.924 -9.699 1.00 98.25 147 GLU A O 1
ATOM 1148 N N . PHE A 1 148 ? -17.006 0.739 -8.803 1.00 98.38 148 PHE A N 1
ATOM 1149 C CA . PHE A 1 148 ? -15.744 0.369 -9.437 1.00 98.38 148 PHE A CA 1
ATOM 1150 C C . PHE A 1 148 ? -14.603 0.334 -8.435 1.00 98.38 148 PHE A C 1
ATOM 1152 O O . PHE A 1 148 ? -14.458 1.227 -7.615 1.00 98.38 148 PHE A O 1
ATOM 1159 N N . VAL A 1 149 ? -13.708 -0.630 -8.580 1.00 98.50 149 VAL A N 1
ATOM 1160 C CA . VAL A 1 149 ? -12.382 -0.534 -7.971 1.00 98.50 149 VAL A CA 1
ATOM 1161 C C . VAL A 1 149 ? -11.414 -0.031 -9.022 1.00 98.50 149 VAL A C 1
ATOM 1163 O O . VAL A 1 149 ? -11.370 -0.567 -10.127 1.00 98.50 149 VAL A O 1
ATOM 1166 N N . LYS A 1 150 ? -10.654 1.019 -8.713 1.00 98.56 150 LYS A N 1
ATOM 1167 C CA . LYS A 1 150 ? -9.657 1.560 -9.637 1.00 98.56 150 LYS A CA 1
ATOM 1168 C C . LYS A 1 150 ? -8.256 1.230 -9.177 1.00 98.56 150 LYS A C 1
ATOM 1170 O O . LYS A 1 150 ? -7.937 1.453 -8.018 1.00 98.56 150 LYS A O 1
ATOM 1175 N N . ILE A 1 151 ? -7.426 0.753 -10.094 1.00 98.56 151 ILE A N 1
ATOM 1176 C CA . ILE A 1 151 ? -5.999 0.509 -9.882 1.00 98.56 151 ILE A CA 1
ATOM 1177 C C . ILE A 1 151 ? -5.222 1.525 -10.712 1.00 98.56 151 ILE A C 1
ATOM 1179 O O . ILE A 1 151 ? -5.530 1.745 -11.886 1.00 98.56 151 ILE A O 1
ATOM 1183 N N . TYR A 1 152 ? -4.228 2.149 -10.093 1.00 98.25 152 TYR A N 1
ATOM 1184 C CA . TYR A 1 152 ? -3.397 3.193 -10.668 1.00 98.25 152 TYR A CA 1
ATOM 1185 C C . TYR A 1 152 ? -1.935 2.757 -10.672 1.00 98.25 152 TYR A C 1
ATOM 1187 O O . TYR A 1 152 ? -1.371 2.436 -9.626 1.00 98.25 1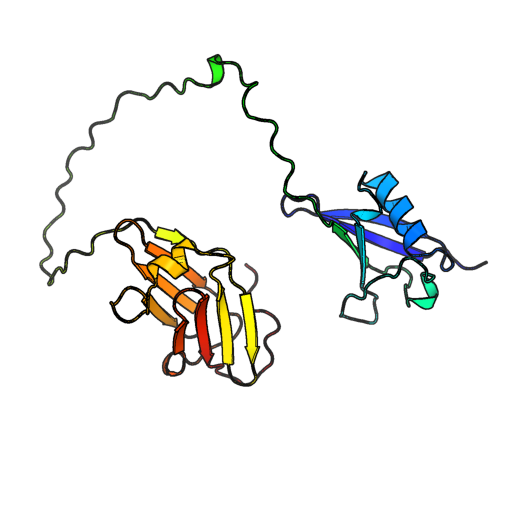52 TYR A O 1
ATOM 1195 N N . ILE A 1 153 ? -1.318 2.823 -11.847 1.00 98.44 153 ILE A N 1
ATOM 1196 C CA . ILE A 1 153 ? 0.129 2.684 -12.039 1.00 98.44 153 ILE A CA 1
ATOM 1197 C C . ILE A 1 153 ? 0.613 4.066 -12.464 1.00 98.44 153 ILE A C 1
ATOM 1199 O O . ILE A 1 153 ? 0.205 4.534 -13.530 1.00 98.44 153 ILE A O 1
ATOM 1203 N N . SER A 1 154 ? 1.362 4.773 -11.615 1.00 98.12 154 SER A N 1
ATOM 1204 C CA . SER A 1 154 ? 1.781 6.156 -11.875 1.00 98.12 154 SER A CA 1
ATOM 1205 C C . SER A 1 154 ? 3.172 6.222 -12.497 1.00 98.12 154 SER A C 1
ATOM 1207 O O . SER A 1 154 ? 3.993 5.323 -12.327 1.00 98.12 154 SER A O 1
ATOM 1209 N N . LYS A 1 155 ? 3.450 7.321 -13.205 1.00 97.81 155 LYS A N 1
ATOM 1210 C CA . LYS A 1 155 ? 4.789 7.613 -13.731 1.00 97.81 155 LYS A CA 1
ATOM 1211 C C . LYS A 1 155 ? 5.825 7.746 -12.614 1.00 97.81 155 LYS A C 1
ATOM 1213 O O . LYS A 1 155 ? 6.966 7.355 -12.815 1.00 97.81 155 LYS A O 1
ATOM 1218 N N . ASP A 1 156 ? 5.418 8.258 -11.455 1.00 96.88 156 ASP A N 1
ATOM 1219 C CA . ASP A 1 156 ? 6.316 8.452 -10.314 1.00 96.88 156 ASP A CA 1
ATOM 1220 C C . ASP A 1 156 ? 6.818 7.118 -9.742 1.00 96.88 156 ASP A C 1
ATOM 1222 O O . ASP A 1 156 ? 7.949 7.048 -9.273 1.00 96.88 156 ASP A O 1
ATOM 1226 N N . SER A 1 157 ? 5.999 6.059 -9.795 1.00 95.56 157 SER A N 1
ATOM 1227 C CA . SER A 1 157 ? 6.365 4.735 -9.280 1.00 95.56 157 SER A CA 1
ATOM 1228 C C . SER A 1 157 ? 6.951 3.805 -10.344 1.00 95.56 157 SER A C 1
ATOM 1230 O O . SER A 1 157 ? 7.821 3.001 -10.038 1.00 95.56 157 SER A O 1
ATOM 1232 N N . GLU A 1 158 ? 6.463 3.886 -11.583 1.00 97.62 158 GLU A N 1
ATOM 1233 C CA . GLU A 1 158 ? 6.803 2.961 -12.674 1.00 97.62 158 GLU A CA 1
ATOM 1234 C C . GLU A 1 158 ? 7.039 3.732 -13.997 1.00 97.62 158 GLU A C 1
ATOM 1236 O O . GLU A 1 158 ? 6.282 3.576 -14.964 1.00 97.62 158 GLU A O 1
ATOM 1241 N N . PRO A 1 159 ? 8.068 4.602 -14.085 1.00 97.75 159 PRO A N 1
ATOM 1242 C CA . PRO A 1 159 ? 8.259 5.496 -15.232 1.00 97.75 159 PRO A CA 1
ATOM 1243 C C . PRO A 1 159 ? 8.514 4.747 -16.546 1.00 97.75 159 PRO A C 1
ATOM 1245 O O . PRO A 1 159 ? 8.007 5.161 -17.591 1.00 97.75 159 PRO A O 1
ATOM 1248 N N . GLU A 1 160 ? 9.246 3.625 -16.507 1.00 97.81 160 GLU A N 1
ATOM 1249 C CA . GLU A 1 160 ? 9.499 2.792 -17.692 1.00 97.81 160 GLU A CA 1
ATOM 1250 C C . GLU A 1 160 ? 8.202 2.206 -18.264 1.00 97.81 160 GLU A C 1
ATOM 1252 O O . GLU A 1 160 ? 8.017 2.189 -19.480 1.00 97.81 160 GLU A O 1
ATOM 1257 N N . VAL A 1 161 ? 7.280 1.779 -17.392 1.00 98.00 161 VAL A N 1
ATOM 1258 C CA . VAL A 1 161 ? 5.985 1.203 -17.784 1.00 98.00 161 VAL A CA 1
ATOM 1259 C C . VAL A 1 161 ? 5.117 2.257 -18.466 1.00 98.00 161 VAL A C 1
ATOM 1261 O O . VAL A 1 161 ? 4.508 1.983 -19.498 1.00 98.00 161 VAL A O 1
ATOM 1264 N N . ILE A 1 162 ? 5.074 3.480 -17.927 1.00 98.12 162 ILE A N 1
ATOM 1265 C CA . ILE A 1 162 ? 4.291 4.574 -18.520 1.00 98.12 162 ILE A CA 1
ATOM 1266 C C . ILE A 1 162 ? 4.886 5.031 -19.851 1.00 98.12 162 ILE A C 1
ATOM 1268 O O . ILE A 1 162 ? 4.135 5.256 -20.800 1.00 98.12 162 ILE A O 1
ATOM 1272 N N . GLY A 1 163 ? 6.215 5.125 -19.946 1.00 97.12 163 GLY A N 1
ATOM 1273 C CA . GLY A 1 163 ? 6.894 5.436 -21.204 1.00 97.12 163 GLY A CA 1
ATOM 1274 C C . GLY A 1 163 ? 6.626 4.382 -22.281 1.00 97.12 163 GLY A C 1
ATOM 1275 O O . GLY A 1 163 ? 6.335 4.728 -23.423 1.00 97.12 163 GLY A O 1
ATOM 1276 N N . ALA A 1 164 ? 6.655 3.103 -21.901 1.00 97.06 164 ALA A N 1
ATOM 1277 C CA . ALA A 1 164 ? 6.347 1.975 -22.776 1.00 97.06 164 ALA A CA 1
ATOM 1278 C C . ALA A 1 164 ? 4.885 1.943 -23.247 1.00 97.06 164 ALA A C 1
ATOM 1280 O O . ALA A 1 164 ? 4.615 1.620 -24.402 1.00 97.06 164 ALA A O 1
ATOM 1281 N N . ALA A 1 165 ? 3.946 2.281 -22.361 1.00 97.44 165 ALA A N 1
ATOM 1282 C CA . ALA A 1 165 ? 2.518 2.257 -22.660 1.00 97.44 165 ALA A CA 1
ATOM 1283 C C . ALA A 1 165 ? 2.077 3.341 -23.657 1.00 97.44 165 ALA A C 1
ATOM 1285 O O . ALA A 1 165 ? 1.013 3.196 -24.260 1.00 97.44 165 ALA A O 1
ATOM 1286 N N . GLY A 1 166 ? 2.852 4.423 -23.804 1.00 96.19 166 GLY A N 1
ATOM 1287 C CA . GLY A 1 166 ? 2.590 5.490 -24.769 1.00 96.19 166 GLY A CA 1
ATOM 1288 C C . GLY A 1 166 ? 1.199 6.115 -24.613 1.00 96.19 166 GLY A C 1
ATOM 1289 O O . GLY A 1 166 ? 0.861 6.689 -23.575 1.00 96.19 166 GLY A O 1
ATOM 1290 N N . ASP A 1 167 ? 0.388 6.025 -25.667 1.00 96.31 167 ASP A N 1
ATOM 1291 C CA . ASP A 1 167 ? -1.023 6.433 -25.687 1.00 96.31 167 ASP A CA 1
ATOM 1292 C C . ASP A 1 167 ? -2.004 5.260 -25.494 1.00 96.31 167 ASP A C 1
ATOM 1294 O O . ASP A 1 167 ? -3.213 5.469 -25.372 1.00 96.31 167 ASP A O 1
ATOM 1298 N N . GLY A 1 168 ? -1.494 4.026 -25.443 1.00 93.88 168 GLY A N 1
ATOM 1299 C CA . GLY A 1 168 ? -2.267 2.791 -25.371 1.00 93.88 168 GLY A CA 1
ATOM 1300 C C . GLY A 1 168 ? -2.930 2.353 -26.684 1.00 93.88 168 GLY A C 1
ATOM 1301 O O . GLY A 1 168 ? -3.527 1.283 -26.714 1.00 93.88 168 GLY A O 1
ATOM 1302 N N . GLN A 1 169 ? -2.846 3.113 -27.779 1.00 91.19 169 GLN A N 1
ATOM 1303 C CA . GLN A 1 169 ? -3.577 2.801 -29.018 1.00 91.19 169 GLN A CA 1
ATOM 1304 C C . GLN A 1 169 ? -2.825 1.826 -29.929 1.00 91.19 169 GLN A C 1
ATOM 1306 O O . GLN A 1 169 ? -3.442 1.056 -30.661 1.00 91.19 169 GLN A O 1
ATOM 1311 N N . SER A 1 170 ? -1.494 1.798 -29.845 1.00 90.75 170 SER A N 1
ATOM 1312 C CA . SER A 1 170 ? -0.630 1.023 -30.751 1.00 90.75 170 SER A CA 1
ATOM 1313 C C . SER A 1 170 ? -0.489 -0.463 -30.378 1.00 90.75 170 SER A C 1
ATOM 1315 O O . SER A 1 170 ? 0.542 -1.074 -30.647 1.00 90.75 170 SER A O 1
ATOM 1317 N N . GLY A 1 171 ? -1.470 -1.046 -29.679 1.00 92.56 171 GLY A N 1
ATOM 1318 C CA . GLY A 1 171 ? -1.384 -2.425 -29.173 1.00 92.56 171 GLY A CA 1
ATOM 1319 C C . GLY A 1 171 ? -0.302 -2.639 -28.105 1.00 92.56 171 GLY A C 1
ATOM 1320 O O . GLY A 1 171 ? -0.007 -3.772 -27.741 1.00 92.56 171 GLY A O 1
ATOM 1321 N N . GLN A 1 172 ? 0.283 -1.555 -27.586 1.00 95.88 172 GLN A N 1
ATOM 1322 C CA . GLN A 1 172 ? 1.304 -1.584 -26.535 1.00 95.88 172 GLN A CA 1
ATOM 1323 C C . GLN A 1 172 ? 0.741 -2.066 -25.202 1.00 95.88 172 GLN A C 1
ATOM 1325 O O . GLN A 1 172 ? 1.491 -2.561 -24.375 1.00 95.88 172 GLN A O 1
ATOM 1330 N N . VAL A 1 173 ? -0.564 -1.915 -24.979 1.00 97.81 173 VAL A N 1
ATOM 1331 C CA . VAL A 1 173 ? -1.222 -2.277 -23.726 1.00 97.81 173 VAL A CA 1
ATOM 1332 C C . VAL A 1 173 ? -2.295 -3.313 -24.010 1.00 97.81 173 VAL A C 1
ATOM 1334 O O . VAL A 1 173 ? -3.233 -3.062 -24.766 1.00 97.81 173 VAL A O 1
ATOM 1337 N N . LYS A 1 174 ? -2.175 -4.470 -23.366 1.00 97.56 174 LYS A N 1
ATOM 1338 C CA . LYS A 1 174 ? -3.166 -5.543 -23.393 1.00 97.56 174 LYS A CA 1
ATOM 1339 C C . LYS A 1 174 ? -3.628 -5.813 -21.970 1.00 97.56 174 LYS A C 1
ATOM 1341 O O . LYS A 1 174 ? -2.809 -5.907 -21.060 1.00 97.56 174 LYS A O 1
ATOM 1346 N N . VAL A 1 175 ? -4.936 -5.939 -21.772 1.00 98.19 175 VAL A N 1
ATOM 1347 C CA . VAL A 1 175 ? -5.498 -6.314 -20.472 1.00 98.19 175 VAL A CA 1
ATOM 1348 C C . VAL A 1 175 ? -6.434 -7.489 -20.658 1.00 98.19 175 VAL A C 1
ATOM 1350 O O . VAL A 1 175 ? -7.352 -7.416 -21.473 1.00 98.19 175 VAL A O 1
ATOM 1353 N N . ASP A 1 176 ? -6.180 -8.550 -19.905 1.00 98.31 176 ASP A N 1
ATOM 1354 C CA . ASP A 1 176 ? -7.061 -9.699 -19.774 1.00 98.31 176 ASP A CA 1
ATOM 1355 C C . ASP A 1 176 ? -7.803 -9.623 -18.436 1.00 98.31 176 ASP A C 1
ATOM 1357 O O . ASP A 1 176 ? -7.196 -9.399 -17.382 1.00 98.31 176 ASP A O 1
ATOM 1361 N N . TRP A 1 177 ? -9.124 -9.775 -18.492 1.00 98.50 177 TRP A N 1
ATOM 1362 C CA . TRP A 1 177 ? -10.014 -9.659 -17.343 1.00 98.50 177 TRP A CA 1
ATOM 1363 C C . TRP A 1 177 ? -10.671 -11.005 -17.072 1.00 98.50 177 TRP A C 1
ATOM 1365 O O . TRP A 1 177 ? -11.285 -11.598 -17.955 1.00 98.50 177 TRP A O 1
ATOM 1375 N N . GLN A 1 178 ? -10.628 -11.448 -15.823 1.00 98.56 178 GLN A N 1
ATOM 1376 C CA . GLN A 1 178 ? -11.321 -12.646 -15.364 1.00 98.56 178 GLN A CA 1
ATOM 1377 C C . GLN A 1 178 ? -12.160 -12.313 -14.133 1.00 98.56 178 GLN A C 1
ATOM 1379 O O . GLN A 1 178 ? -11.977 -11.279 -13.495 1.00 98.56 178 GLN A O 1
ATOM 1384 N N . SER A 1 179 ? -13.087 -13.193 -13.756 1.00 98.19 179 SER A N 1
ATOM 1385 C CA . SER A 1 179 ? -14.023 -12.927 -12.651 1.00 98.19 179 SER A CA 1
ATOM 1386 C C . SER A 1 179 ? -13.335 -12.602 -11.317 1.00 98.19 179 SER A C 1
ATOM 1388 O O . SER A 1 179 ? -13.916 -11.890 -10.501 1.00 98.19 179 SER A O 1
ATOM 1390 N N . ARG A 1 180 ? -12.111 -13.100 -11.086 1.00 98.38 180 ARG A N 1
ATOM 1391 C CA . ARG A 1 180 ? -11.298 -12.849 -9.878 1.00 98.38 180 ARG A CA 1
ATOM 1392 C C . ARG A 1 180 ? -9.805 -12.669 -10.166 1.00 98.38 180 ARG A C 1
ATOM 1394 O O . ARG A 1 180 ? -8.982 -12.879 -9.274 1.00 98.38 180 ARG A O 1
ATOM 1401 N N . ALA A 1 181 ? -9.451 -12.325 -11.395 1.00 98.25 181 ALA A N 1
ATOM 1402 C CA . ALA A 1 181 ? -8.067 -12.079 -11.769 1.00 98.25 181 ALA A CA 1
ATOM 1403 C C . ALA A 1 181 ? -7.993 -11.008 -12.854 1.00 98.25 181 ALA A C 1
ATOM 1405 O O . ALA A 1 181 ? -8.962 -10.773 -13.580 1.00 98.25 181 ALA A O 1
ATOM 1406 N N . LEU A 1 182 ? -6.842 -10.353 -12.954 1.00 98.31 182 LEU A N 1
ATOM 1407 C CA . LEU A 1 182 ? -6.531 -9.500 -14.092 1.00 98.31 182 LEU A CA 1
ATOM 1408 C C . LEU A 1 182 ? -5.050 -9.616 -14.447 1.00 98.31 182 LEU A C 1
ATOM 1410 O O . LEU A 1 182 ? -4.197 -9.643 -13.556 1.00 98.31 182 LEU A O 1
ATOM 1414 N N . LYS A 1 183 ? -4.755 -9.607 -15.747 1.00 98.44 183 LYS A N 1
ATOM 1415 C CA . LYS A 1 183 ? -3.388 -9.532 -16.270 1.00 98.44 183 LYS A CA 1
ATOM 1416 C C . LYS A 1 183 ? -3.276 -8.331 -17.201 1.00 98.44 183 LYS A C 1
ATOM 1418 O O . LYS A 1 183 ? -3.870 -8.313 -18.274 1.00 98.44 183 LYS A O 1
ATOM 1423 N N . LEU A 1 184 ? -2.512 -7.325 -16.795 1.00 98.44 184 LEU A N 1
ATOM 1424 C CA . LEU A 1 184 ? -2.096 -6.216 -17.653 1.00 98.44 184 LEU A CA 1
ATOM 1425 C C . LEU A 1 184 ? -0.700 -6.528 -18.196 1.00 98.44 184 LEU A C 1
ATOM 1427 O O . LEU A 1 184 ? 0.206 -6.831 -17.422 1.00 98.44 184 LEU A O 1
ATOM 1431 N N . VAL A 1 185 ? -0.531 -6.405 -19.509 1.00 98.12 185 VAL A N 1
ATOM 1432 C CA . VAL A 1 185 ? 0.745 -6.543 -20.211 1.00 98.12 185 VAL A CA 1
ATOM 1433 C C . VAL A 1 185 ? 1.022 -5.260 -20.985 1.00 98.12 185 VAL A C 1
ATOM 1435 O O . VAL A 1 185 ? 0.183 -4.808 -21.765 1.00 98.12 185 VAL A O 1
ATOM 1438 N N . VAL A 1 186 ? 2.196 -4.672 -20.763 1.00 98.06 186 VAL A N 1
ATOM 1439 C CA . VAL A 1 186 ? 2.704 -3.526 -21.518 1.00 98.06 186 VAL A CA 1
ATOM 1440 C C . VAL A 1 186 ? 3.902 -3.980 -22.346 1.00 98.06 186 VAL A C 1
ATOM 1442 O O . VAL A 1 186 ? 4.961 -4.295 -21.801 1.00 98.06 186 VAL A O 1
ATOM 1445 N N . HIS A 1 187 ? 3.720 -4.032 -23.660 1.00 97.50 187 HIS A N 1
ATOM 1446 C CA . HIS A 1 187 ? 4.705 -4.530 -24.608 1.00 97.50 187 HIS A CA 1
ATOM 1447 C C . HIS A 1 187 ? 5.763 -3.480 -24.940 1.00 97.50 187 HIS A C 1
ATOM 1449 O O . HIS A 1 187 ? 5.445 -2.328 -25.239 1.00 97.50 187 HIS A O 1
ATOM 1455 N N . THR A 1 188 ? 7.027 -3.901 -24.973 1.00 95.50 188 THR A N 1
ATOM 1456 C CA . THR A 1 188 ? 8.124 -3.093 -25.528 1.00 95.50 188 THR A CA 1
ATOM 1457 C C . THR A 1 188 ? 8.885 -3.854 -26.605 1.00 95.50 188 THR A C 1
ATOM 1459 O O . THR A 1 188 ? 8.618 -5.019 -26.893 1.00 95.50 188 THR A O 1
ATOM 1462 N N . SER A 1 189 ? 9.875 -3.197 -27.208 1.00 93.50 189 SER A N 1
ATOM 1463 C CA . SER A 1 189 ? 10.777 -3.838 -28.165 1.00 93.50 189 SER A CA 1
ATOM 1464 C C . SER A 1 189 ? 11.708 -4.878 -27.532 1.00 93.50 189 SER A C 1
ATOM 1466 O O . SER A 1 189 ? 12.236 -5.715 -28.257 1.00 93.50 189 SER A O 1
ATOM 1468 N N . ARG A 1 190 ? 11.941 -4.833 -26.210 1.00 94.69 190 ARG A N 1
ATOM 1469 C CA . ARG A 1 190 ? 12.942 -5.681 -25.532 1.00 94.69 190 ARG A CA 1
ATOM 1470 C C . ARG A 1 190 ? 12.370 -6.621 -24.474 1.00 94.69 190 ARG A C 1
ATOM 1472 O O . ARG A 1 190 ? 12.911 -7.703 -24.290 1.00 94.69 190 ARG A O 1
ATOM 1479 N N . LYS A 1 191 ? 11.339 -6.190 -23.750 1.00 96.94 191 LYS A N 1
ATOM 1480 C CA . LYS A 1 191 ? 10.733 -6.907 -22.617 1.00 96.94 191 LYS A CA 1
ATOM 1481 C C . LYS A 1 191 ? 9.261 -6.535 -22.461 1.00 96.94 191 LYS A C 1
ATOM 1483 O O . LYS A 1 191 ? 8.862 -5.448 -22.874 1.00 96.94 191 LYS A O 1
ATOM 1488 N N . ASP A 1 192 ? 8.482 -7.384 -21.818 1.00 97.94 192 ASP A N 1
ATOM 1489 C CA . ASP A 1 192 ? 7.084 -7.094 -21.504 1.00 97.94 192 ASP A CA 1
ATOM 1490 C C . ASP A 1 192 ? 6.948 -6.787 -20.013 1.00 97.94 192 ASP A C 1
ATOM 1492 O O . ASP A 1 192 ? 7.479 -7.509 -19.174 1.00 97.94 192 ASP A O 1
ATOM 1496 N N . PHE A 1 193 ? 6.259 -5.703 -19.660 1.00 98.31 193 PHE A N 1
ATOM 1497 C CA . PHE A 1 193 ? 5.935 -5.413 -18.265 1.00 98.31 193 PHE A CA 1
ATOM 1498 C C . PHE A 1 193 ? 4.585 -6.019 -17.912 1.00 98.31 193 PHE A C 1
ATOM 1500 O O . PHE A 1 193 ? 3.607 -5.803 -18.625 1.00 98.31 193 PHE A O 1
ATOM 1507 N N . VAL A 1 194 ? 4.512 -6.755 -16.808 1.00 98.38 194 VAL A N 1
ATOM 1508 C CA . VAL A 1 194 ? 3.330 -7.540 -16.450 1.00 98.38 194 VAL A CA 1
ATOM 1509 C C . VAL A 1 194 ? 2.865 -7.204 -15.040 1.00 98.38 194 VAL A C 1
ATOM 1511 O O . VAL A 1 194 ? 3.582 -7.428 -14.065 1.00 98.38 194 VAL A O 1
ATOM 1514 N N . LEU A 1 195 ? 1.631 -6.718 -14.917 1.00 98.31 195 LEU A N 1
ATOM 1515 C CA . LEU A 1 195 ? 0.905 -6.688 -13.651 1.00 98.31 195 LEU A CA 1
ATOM 1516 C C . LEU A 1 195 ? -0.061 -7.869 -13.644 1.00 98.31 195 LEU A C 1
ATOM 1518 O O . LEU A 1 195 ? -1.061 -7.857 -14.363 1.00 98.31 195 LEU A O 1
ATOM 1522 N N . ASN A 1 196 ? 0.244 -8.868 -12.822 1.00 98.19 196 ASN A N 1
ATOM 1523 C CA . ASN A 1 196 ? -0.623 -10.016 -12.612 1.00 98.19 196 ASN A CA 1
ATOM 1524 C C . ASN A 1 196 ? -1.219 -9.970 -11.201 1.00 98.19 196 ASN A C 1
ATOM 1526 O O . ASN A 1 196 ? -0.479 -10.042 -10.214 1.00 98.19 196 ASN A O 1
ATOM 1530 N N . LEU A 1 197 ? -2.540 -9.812 -11.120 1.00 97.88 197 LEU A N 1
ATOM 1531 C CA . LEU A 1 197 ? -3.294 -9.822 -9.870 1.00 97.88 197 LEU A CA 1
ATOM 1532 C C . LEU A 1 197 ? -4.215 -11.030 -9.848 1.00 97.88 197 LEU A C 1
ATOM 1534 O O . LEU A 1 197 ? -5.392 -10.954 -10.205 1.00 97.88 197 LEU A O 1
ATOM 1538 N N . ASP A 1 198 ? -3.656 -12.137 -9.384 1.00 95.75 198 ASP A N 1
ATOM 1539 C CA . ASP A 1 198 ? -4.400 -13.354 -9.119 1.00 95.75 198 ASP A CA 1
ATOM 1540 C C . ASP A 1 198 ? -5.095 -13.254 -7.753 1.00 95.75 198 ASP A C 1
ATOM 1542 O O . ASP A 1 198 ? -4.591 -12.629 -6.819 1.00 95.75 198 ASP A O 1
ATOM 1546 N N . ARG A 1 199 ? -6.263 -13.892 -7.610 1.00 96.44 199 ARG A N 1
ATOM 1547 C CA . ARG A 1 199 ? -7.032 -13.957 -6.347 1.00 96.44 199 ARG A CA 1
ATOM 1548 C C . ARG A 1 199 ? -7.554 -12.596 -5.855 1.00 96.44 199 ARG A C 1
ATOM 1550 O O . ARG A 1 199 ? -7.508 -12.307 -4.654 1.00 96.44 199 ARG A O 1
ATOM 1557 N N . ILE A 1 200 ? -8.143 -11.800 -6.748 1.00 98.19 200 ILE A N 1
ATOM 1558 C CA . ILE A 1 200 ? -8.937 -10.623 -6.362 1.00 98.19 200 ILE A CA 1
ATOM 1559 C C . ILE A 1 200 ? -10.018 -11.055 -5.351 1.00 98.19 200 ILE A C 1
ATOM 1561 O O . ILE A 1 200 ? -10.656 -12.103 -5.503 1.00 98.19 200 ILE A O 1
ATOM 1565 N N . TYR A 1 201 ? -10.179 -10.283 -4.271 1.00 97.44 201 TYR A N 1
ATOM 1566 C CA . TYR A 1 201 ? -10.953 -10.697 -3.097 1.00 97.44 201 TYR A CA 1
ATOM 1567 C C . TYR A 1 201 ? -12.425 -10.972 -3.427 1.00 97.44 201 TYR A C 1
ATOM 1569 O O . TYR A 1 201 ? -12.961 -12.024 -3.056 1.00 97.44 201 TYR A O 1
ATOM 1577 N N . TYR A 1 202 ? -13.050 -10.049 -4.158 1.00 97.81 202 TYR A N 1
ATOM 1578 C CA . TYR A 1 202 ? -14.433 -10.136 -4.616 1.00 97.81 202 TYR A CA 1
ATOM 1579 C C . TYR A 1 202 ? -14.499 -10.269 -6.138 1.00 97.81 202 TYR A C 1
ATOM 1581 O O . TYR A 1 202 ? -13.555 -9.945 -6.855 1.00 97.81 202 TYR A O 1
ATOM 1589 N N . GLU A 1 203 ? -15.637 -10.749 -6.634 1.00 98.31 203 GLU A N 1
ATOM 1590 C CA . GLU A 1 203 ? -15.846 -10.913 -8.069 1.00 98.31 203 GLU A CA 1
ATOM 1591 C C . GLU A 1 203 ? -16.061 -9.579 -8.785 1.00 98.31 203 GLU A C 1
ATOM 1593 O O . GLU A 1 203 ? -16.752 -8.678 -8.291 1.00 98.31 203 GLU A O 1
ATOM 1598 N N . ILE A 1 204 ? -15.507 -9.499 -9.989 1.00 98.56 204 ILE A N 1
ATOM 1599 C CA . ILE A 1 204 ? -15.725 -8.410 -10.938 1.00 98.56 204 ILE A CA 1
ATOM 1600 C C . ILE A 1 204 ? -16.621 -8.884 -12.085 1.00 98.56 204 ILE A C 1
ATOM 1602 O O . ILE A 1 204 ? -16.878 -10.081 -12.228 1.00 98.56 204 ILE A O 1
ATOM 1606 N N . VAL A 1 205 ? -17.106 -7.944 -12.893 1.00 98.56 205 VAL A N 1
ATOM 1607 C CA . VAL A 1 205 ? -17.808 -8.216 -14.156 1.00 98.56 205 VAL A CA 1
ATOM 1608 C C . VAL A 1 205 ? -16.851 -7.876 -15.307 1.00 98.56 205 VAL A C 1
ATOM 1610 O O . VAL A 1 205 ? -16.737 -6.691 -15.649 1.00 98.56 205 VAL A O 1
ATOM 1613 N N . PRO A 1 206 ? -16.098 -8.856 -15.852 1.00 98.50 206 PRO A N 1
ATOM 1614 C CA . PRO A 1 206 ? -15.025 -8.627 -16.828 1.00 98.50 206 PRO A CA 1
ATOM 1615 C C . PRO A 1 206 ? -15.446 -7.781 -18.032 1.00 98.50 206 PRO A C 1
ATOM 1617 O O . PRO A 1 206 ? -14.726 -6.875 -18.442 1.00 98.50 206 PRO A O 1
ATOM 1620 N N . GLU A 1 207 ? -16.659 -7.997 -18.534 1.00 98.38 207 GLU A N 1
ATOM 1621 C CA . GLU A 1 207 ? -17.231 -7.344 -19.717 1.00 98.38 207 GLU A CA 1
ATOM 1622 C C . GLU A 1 207 ? -17.477 -5.841 -19.507 1.00 98.38 207 GLU A C 1
ATOM 1624 O O . GLU A 1 207 ? -17.609 -5.071 -20.459 1.00 98.38 207 GLU A O 1
ATOM 1629 N N . HIS A 1 208 ? -17.541 -5.406 -18.248 1.00 98.38 208 HIS A N 1
ATOM 1630 C CA . HIS A 1 208 ? -17.712 -4.008 -17.861 1.00 98.38 208 HIS A CA 1
ATOM 1631 C C . HIS A 1 208 ? -16.437 -3.384 -17.286 1.00 98.38 208 HIS A C 1
ATOM 1633 O O . HIS A 1 208 ? -16.451 -2.206 -16.909 1.00 98.38 208 HIS A O 1
ATOM 1639 N N . CYS A 1 209 ? -15.342 -4.143 -17.225 1.00 98.50 209 CYS A N 1
ATOM 1640 C CA . CYS A 1 209 ? -14.041 -3.614 -16.852 1.00 98.50 209 CYS A CA 1
ATOM 1641 C C . CYS A 1 209 ? -13.465 -2.780 -17.999 1.00 98.50 209 CYS A C 1
ATOM 1643 O O . CYS A 1 209 ? -13.707 -3.028 -19.180 1.00 98.50 209 CYS A O 1
ATOM 1645 N N . LYS A 1 210 ? -12.734 -1.727 -17.647 1.00 98.38 210 LYS A N 1
ATOM 1646 C CA . LYS A 1 210 ? -12.168 -0.776 -18.610 1.00 98.38 210 LYS A CA 1
ATOM 1647 C C . LYS A 1 210 ? -10.762 -0.411 -18.189 1.00 98.38 210 LYS A C 1
ATOM 1649 O O . LYS A 1 210 ? -10.435 -0.447 -17.008 1.00 98.38 210 LYS A O 1
ATOM 1654 N N . TRP A 1 211 ? -9.947 0.024 -19.134 1.00 98.44 211 TRP A N 1
ATOM 1655 C CA . TRP A 1 211 ? -8.658 0.627 -18.831 1.00 98.44 211 TRP A CA 1
ATOM 1656 C C . TRP A 1 211 ? -8.487 1.928 -19.612 1.00 98.44 211 TRP A C 1
ATOM 1658 O O . TRP A 1 211 ? -9.159 2.166 -20.615 1.00 98.44 211 TRP A O 1
ATOM 1668 N N . LYS A 1 212 ? -7.624 2.807 -19.106 1.00 98.12 212 LYS A N 1
ATOM 1669 C CA . LYS A 1 212 ? -7.264 4.072 -19.745 1.00 98.12 212 LYS A CA 1
ATOM 1670 C C . LYS A 1 212 ? -5.796 4.369 -19.492 1.00 98.12 212 LYS A C 1
ATOM 1672 O O . LYS A 1 212 ? -5.356 4.347 -18.344 1.00 98.12 212 LYS A O 1
ATOM 1677 N N . VAL A 1 213 ? -5.071 4.731 -20.542 1.00 98.38 213 VAL A N 1
ATOM 1678 C CA . VAL A 1 213 ? -3.734 5.322 -20.437 1.00 98.38 213 VAL A CA 1
ATOM 1679 C C . VAL A 1 213 ? -3.889 6.840 -20.471 1.00 98.38 213 VAL A C 1
ATOM 1681 O O . VAL A 1 213 ? -4.626 7.398 -21.280 1.00 98.38 213 VAL A O 1
ATOM 1684 N N . SER A 1 214 ? -3.265 7.523 -19.520 1.00 97.69 214 SER A N 1
ATOM 1685 C CA . SER A 1 214 ? -3.042 8.965 -19.573 1.00 97.69 214 SER A CA 1
ATOM 1686 C C . SER A 1 214 ? -1.565 9.165 -19.851 1.00 97.69 214 SER A C 1
ATOM 1688 O O . SER A 1 214 ? -0.747 8.914 -18.962 1.00 97.69 214 SER A O 1
ATOM 1690 N N . THR A 1 215 ? -1.258 9.559 -21.087 1.00 96.12 215 THR A N 1
ATOM 1691 C CA . THR A 1 215 ? 0.104 9.741 -21.594 1.00 96.12 215 THR A CA 1
ATOM 1692 C C . THR A 1 215 ? 0.934 10.545 -20.607 1.00 96.12 215 THR A C 1
ATOM 1694 O O . THR A 1 215 ? 0.484 11.573 -20.100 1.00 96.12 215 THR A O 1
ATOM 1697 N N . ASP A 1 216 ? 2.120 10.026 -20.304 1.00 95.75 216 ASP A N 1
ATOM 1698 C CA . ASP A 1 216 ? 3.083 10.627 -19.381 1.00 95.75 216 ASP A CA 1
ATOM 1699 C C . ASP A 1 216 ? 2.592 10.826 -17.933 1.00 95.75 216 ASP A C 1
ATOM 1701 O O . ASP A 1 216 ? 3.212 11.537 -17.147 1.00 95.75 216 ASP A O 1
ATOM 1705 N N . LYS A 1 217 ? 1.474 10.197 -17.548 1.00 98.06 217 LYS A N 1
ATOM 1706 C CA . LYS A 1 217 ? 0.898 10.346 -16.206 1.00 98.06 217 LYS A CA 1
ATOM 1707 C C . LYS A 1 217 ? 0.675 9.016 -15.504 1.00 98.06 217 LYS A C 1
ATOM 1709 O O . LYS A 1 217 ? 1.249 8.787 -14.442 1.00 98.06 217 LYS A O 1
ATOM 1714 N N . ARG A 1 218 ? -0.222 8.174 -16.030 1.00 98.19 218 ARG A N 1
ATOM 1715 C CA . ARG A 1 218 ? -0.615 6.912 -15.378 1.00 98.19 218 ARG A CA 1
ATOM 1716 C C . ARG A 1 218 ? -1.424 5.987 -16.278 1.00 98.19 218 ARG A C 1
ATOM 1718 O O . ARG A 1 218 ? -2.143 6.455 -17.161 1.00 98.19 218 ARG A O 1
ATOM 1725 N N . ILE A 1 219 ? -1.428 4.700 -15.943 1.00 98.56 219 ILE A N 1
ATOM 1726 C CA . ILE A 1 219 ? -2.425 3.723 -16.401 1.00 98.56 219 ILE A CA 1
ATOM 1727 C C . ILE A 1 219 ? -3.492 3.591 -15.311 1.00 98.56 219 ILE A C 1
ATOM 1729 O O . ILE A 1 219 ? -3.177 3.538 -14.124 1.00 98.56 219 ILE A O 1
ATOM 1733 N N . THR A 1 220 ? -4.766 3.591 -15.697 1.00 98.62 220 THR A N 1
ATOM 1734 C CA . THR A 1 220 ? -5.907 3.375 -14.797 1.00 98.62 220 THR A CA 1
ATOM 1735 C C . THR A 1 220 ? -6.693 2.155 -15.251 1.00 98.62 220 THR A C 1
ATOM 1737 O O . THR A 1 220 ? -7.214 2.145 -16.365 1.00 98.62 220 THR A O 1
ATOM 1740 N N . LEU A 1 221 ? -6.820 1.157 -14.383 1.00 98.56 221 LEU A N 1
ATOM 1741 C CA . LEU A 1 221 ? -7.664 -0.023 -14.574 1.00 98.56 221 LEU A CA 1
ATOM 1742 C C . LEU A 1 221 ? -8.929 0.163 -13.734 1.00 98.56 221 LEU A C 1
ATOM 1744 O O . LEU A 1 221 ? -8.828 0.454 -12.550 1.00 98.56 221 LEU A O 1
ATOM 1748 N N . SER A 1 222 ? -10.110 0.050 -14.331 1.00 98.62 222 SER A N 1
ATOM 1749 C CA . SER A 1 222 ? -11.409 0.198 -13.664 1.00 98.62 222 SER A CA 1
ATOM 1750 C C . SER A 1 222 ? -12.132 -1.142 -13.664 1.00 98.62 222 SER A C 1
ATOM 1752 O O . SER A 1 222 ? -12.617 -1.592 -14.701 1.00 98.62 222 SER A O 1
ATOM 1754 N N . LEU A 1 223 ? -12.200 -1.766 -12.496 1.00 98.62 223 LEU A N 1
ATOM 1755 C CA . LEU A 1 223 ? -12.792 -3.074 -12.262 1.00 98.62 223 LEU A CA 1
ATOM 1756 C C . LEU A 1 223 ? -14.253 -2.875 -11.849 1.00 98.62 223 LEU A C 1
ATOM 1758 O O . LEU A 1 223 ? -14.514 -2.333 -10.773 1.00 98.62 223 LEU A O 1
ATOM 1762 N N . LYS A 1 224 ? -15.218 -3.284 -12.682 1.00 98.56 224 LYS A N 1
ATOM 1763 C CA . LYS A 1 224 ? -16.644 -3.214 -12.321 1.00 98.56 224 LYS A CA 1
ATOM 1764 C C . LYS A 1 224 ? -16.938 -4.272 -11.264 1.00 98.56 224 LYS A C 1
ATOM 1766 O O . LYS A 1 224 ? -16.760 -5.460 -11.526 1.00 98.56 224 LYS A O 1
ATOM 1771 N N . LYS A 1 225 ? -17.418 -3.860 -10.092 1.00 98.50 225 LYS A N 1
ATOM 1772 C CA . LYS A 1 225 ? -17.804 -4.794 -9.029 1.00 98.50 225 LYS A CA 1
ATOM 1773 C C . LYS A 1 225 ? -19.024 -5.608 -9.461 1.00 98.50 225 LYS A C 1
ATOM 1775 O O . LYS A 1 225 ? -19.965 -5.050 -10.025 1.00 98.50 225 LYS A O 1
ATOM 1780 N N . LYS A 1 226 ? -19.038 -6.908 -9.155 1.00 98.38 226 LYS A N 1
ATOM 1781 C CA . LYS A 1 226 ? -20.229 -7.752 -9.353 1.00 98.38 226 LYS A CA 1
ATOM 1782 C C . LYS A 1 226 ? -21.321 -7.473 -8.319 1.00 98.38 226 LYS A C 1
ATOM 1784 O O . LYS A 1 226 ? -22.501 -7.544 -8.638 1.00 98.38 226 LYS A O 1
ATOM 1789 N N . VAL A 1 227 ? -20.918 -7.147 -7.092 1.00 97.81 227 VAL A N 1
ATOM 1790 C CA . VAL A 1 227 ? -21.805 -6.757 -5.989 1.00 97.81 227 VAL A CA 1
ATOM 1791 C C . VAL A 1 227 ? -21.349 -5.397 -5.475 1.00 97.81 227 VAL A C 1
ATOM 1793 O O . VAL A 1 227 ? -20.158 -5.200 -5.234 1.00 97.81 227 VAL A O 1
ATOM 1796 N N . GLU A 1 228 ? -22.281 -4.458 -5.317 1.00 96.31 228 GLU A N 1
ATOM 1797 C CA . GLU A 1 228 ? -21.997 -3.135 -4.754 1.00 96.31 228 GLU A CA 1
ATOM 1798 C C . GLU A 1 228 ? -21.698 -3.252 -3.254 1.00 96.31 228 GLU A C 1
ATOM 1800 O O . GLU A 1 228 ? -22.590 -3.246 -2.410 1.00 96.31 228 GLU A O 1
ATOM 1805 N N . SER A 1 229 ? -20.418 -3.396 -2.925 1.00 95.00 229 SER A N 1
ATOM 1806 C CA . SER A 1 229 ? -19.905 -3.421 -1.557 1.00 95.00 229 SER A CA 1
ATOM 1807 C C . SER A 1 229 ? -18.614 -2.613 -1.452 1.00 95.00 229 SER A C 1
ATOM 1809 O O . SER A 1 229 ? -17.935 -2.363 -2.453 1.00 95.00 229 SER A O 1
ATOM 1811 N N . THR A 1 230 ? -18.269 -2.188 -0.237 1.00 97.06 230 THR A N 1
ATOM 1812 C CA . THR A 1 230 ? -16.988 -1.532 0.041 1.00 97.06 230 THR A CA 1
ATOM 1813 C C . THR A 1 230 ? -15.876 -2.569 0.108 1.00 97.06 230 THR A C 1
ATOM 1815 O O . THR A 1 230 ? -15.938 -3.508 0.906 1.00 97.06 230 THR A O 1
ATOM 1818 N N . TRP A 1 231 ? -14.840 -2.404 -0.713 1.00 97.00 231 TRP A N 1
ATOM 1819 C CA . TRP A 1 231 ? -13.679 -3.286 -0.676 1.00 97.00 231 TRP A CA 1
ATOM 1820 C C . TRP A 1 231 ? -12.659 -2.767 0.334 1.00 97.00 231 TRP A C 1
ATOM 1822 O O . TRP A 1 231 ? -12.114 -1.680 0.183 1.00 97.00 231 TRP A O 1
ATOM 1832 N N . LEU A 1 232 ? -12.375 -3.571 1.360 1.00 95.19 232 LEU A N 1
ATOM 1833 C CA . LEU A 1 232 ? -11.334 -3.278 2.355 1.00 95.19 232 LEU A CA 1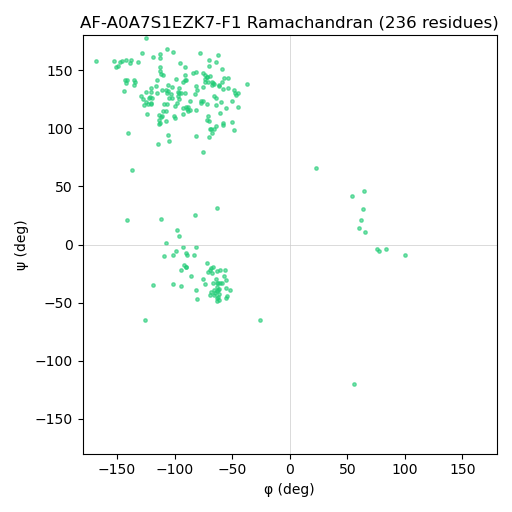
ATOM 1834 C C . LEU A 1 232 ? -9.970 -3.874 1.974 1.00 95.19 232 LEU A C 1
ATOM 1836 O O . LEU A 1 232 ? -8.943 -3.483 2.520 1.00 95.19 232 LEU A O 1
ATOM 1840 N N . LYS A 1 233 ? -9.961 -4.847 1.057 1.00 96.19 233 LYS A N 1
ATOM 1841 C CA . LYS A 1 233 ? -8.771 -5.540 0.556 1.00 96.19 233 LYS A CA 1
ATOM 1842 C C . LYS A 1 233 ? -8.944 -5.807 -0.935 1.00 96.19 233 LYS A C 1
ATOM 1844 O O . LYS A 1 233 ? -10.028 -6.206 -1.357 1.00 96.19 233 LYS A O 1
ATOM 1849 N N . LEU A 1 234 ? -7.876 -5.619 -1.708 1.00 97.38 234 LEU A N 1
ATOM 1850 C CA . LEU A 1 234 ? -7.872 -5.923 -3.141 1.00 97.38 234 LEU A CA 1
ATOM 1851 C C . LEU A 1 234 ? -7.663 -7.419 -3.403 1.00 97.38 234 LEU A C 1
ATOM 1853 O O . LEU A 1 234 ? -8.397 -8.016 -4.187 1.00 97.38 234 LEU A O 1
ATOM 1857 N N . LEU A 1 235 ? -6.684 -8.023 -2.725 1.00 97.50 235 LEU A N 1
ATOM 1858 C CA . LEU A 1 235 ? -6.275 -9.417 -2.907 1.00 97.50 235 LEU A CA 1
ATOM 1859 C C . LEU A 1 235 ? -6.599 -10.254 -1.668 1.00 97.50 235 LEU A C 1
ATOM 1861 O O . LEU A 1 235 ? -6.655 -9.739 -0.545 1.00 97.50 235 LEU A O 1
ATOM 1865 N N . LYS A 1 236 ? -6.806 -11.558 -1.863 1.00 94.31 236 LYS A N 1
ATOM 1866 C CA . LYS A 1 236 ? -6.855 -12.516 -0.751 1.00 94.31 236 LYS A CA 1
ATOM 1867 C C . LYS A 1 236 ? -5.439 -12.752 -0.210 1.00 94.31 236 LYS A C 1
ATOM 1869 O O . LYS A 1 236 ? -4.526 -12.852 -1.026 1.00 94.31 236 LYS A O 1
ATOM 1874 N N . PRO A 1 237 ? -5.254 -12.856 1.122 1.00 90.62 237 PRO A N 1
ATOM 1875 C CA . PRO A 1 237 ? -3.984 -13.317 1.679 1.00 90.62 237 PRO A CA 1
ATOM 1876 C C . PRO A 1 237 ? -3.680 -14.724 1.154 1.00 90.62 237 PRO A C 1
ATOM 1878 O O . PRO A 1 237 ? -4.618 -15.459 0.805 1.00 90.62 237 PRO A O 1
ATOM 1881 N N . GLU A 1 238 ? -2.391 -15.048 1.047 1.00 77.25 238 GLU A N 1
ATOM 1882 C CA . GLU A 1 238 ? -1.956 -16.355 0.551 1.00 77.25 238 GLU A CA 1
ATOM 1883 C C . GLU A 1 238 ? -2.505 -17.502 1.392 1.00 77.25 238 GLU A C 1
ATOM 1885 O O . GLU A 1 238 ? -2.465 -17.417 2.640 1.00 77.25 238 GLU A O 1
#

Radius of gyration: 25.98 Å; Cα contacts (8 Å, |Δi|>4): 404; chains: 1; bounding box: 61×49×81 Å

Secondary structure (DSSP, 8-state):
-PPPEEEEEEEE-SSS-EEEEEEEE-TT-BHHHHHHHHHHHH---GGGEEEEEE-SS-SS-EEPPSSSBTTTTT--TTEEEEEEESS-----PPPGGGS-GGGS---PPPPP-----PPP---S-------PPEEE----EEEEETTEEEEEEETTT-HHHHHHHTTS-SS-EEEEEETTEEEEEEE-SS-EEEEEE-SBSS-B-GGG-EEEEETTTEEEEEEEBSS----S-SB---

Organism: Noctiluca scintillans (NCBI:txid2966)

Mean predicted aligned error: 15.48 Å

pLDDT: mean 88.51, std 16.14, range [40.47, 98.62]

=== Feature glossary ===
The record interleaves many kinds of information about one protein. Here is each kind framed as the question it answers.

Q: What does the local fold look like, residue by residue?
A: A 3Di character summarizes, for each residue, the relative orientation of the Cα frame of its nearest spatial neighbor. Because it encodes fold topology rather than chemistry, 3Di alignments detect remote structural similarity that sequence alignment misses.

Q: Which residues are in helices, strands, or loops?
A: Secondary structure is the local, repeating backbone conformation. DSSP classifies it into eight states by reading the hydrogen-bond network: three helix types (H, G, I), two β types (E, B), two non-regular types (T, S), and unstructured coil (-).

Q: How big and how compact is the whole molecule?
A: Three whole-structure scalars: the radius of gyration (RMS distance of Cα from centroid, in Å), the count of Cα–Cα contacts (pairs closer than 8 Å and separated by more than four residues in sequence — i.e. tertiary, not local, contacts), and the bounding-box dimensions. Together they distinguish compact globular folds from extended fibres or disordered chains.

Q: How confident is the AlphaFold model at each residue?
A: For AlphaFold models, the B-factor field carries pLDDT — the model's own estimate of local accuracy on a 0–100 scale. Regions with pLDDT<50 should be treated as essentially unmodeled; they often correspond to intrinsically disordered segments.

Q: What family and function is it annotated with?
A: Functional annotations link the protein to curated databases. InterPro entries identify conserved domains and families by matching the sequence against member-database signatures (Pfam, PROSITE, CDD, …). Gene Ontology (GO) terms describe molecular function, biological process, and cellular component in a controlled vocabulary. CATH places the structure in a hierarchical fold classification (Class/Architecture/Topology/Homologous-superfamily). The organism is the source species.

Q: What known structures does this most resemble?
A: Nearest PDB neighbors are the top structural matches found by Foldseek when searching this structure against the entire Protein Data Bank. Each hit reports a TM-score (0 to 1; >0.5 almost always implies the same fold) and an E-value. These are *structural* homologs — they may share no detectable sequence similarity.

Q: Which residues are buried vs exposed?
A: Solvent-accessible surface area (SASA) is the area in Å² traced out by the centre of a 1.4 Å probe sphere (a water molecule) rolled over the protein's van der Waals surface (Shrake–Rupley / Lee–Richards construction). Buried residues have near-zero SASA; fully exposed residues can exceed 200 Å². The total SASA scales roughly with the number of surface residues.

Q: What are the backbone torsion angles?
A: φ (phi) and ψ (psi) are the two rotatable backbone dihedrals per residue: φ is the C(i-1)–N–Cα–C torsion, ψ is the N–Cα–C–N(i+1) torsion, both in degrees on (−180°, 180°]. α-helical residues cluster near (−60°, −45°); β-strand residues near (−120°, +130°). A Ramachandran plot is simply a scatter of (φ, ψ) for every residue.

Q: Are the domains correctly placed relative to each other?
A: Predicted aligned error is AlphaFold's pairwise confidence. Unlike pLDDT (per-residue), PAE is per-residue-pair and captures whether two parts of the structure are correctly placed relative to each other. Units are ångströms of expected positional error.

Q: What if only a Cα trace is available?
A: P-SEA three-state annotation labels each residue as helix, strand, or coil based purely on the geometry of the Cα trace. It serves as a fallback when the full backbone (and thus DSSP) is unavailable.

Q: What is the amino-acid chain?
A: This is the polypeptide sequence — one letter per residue, N-terminus first. Length ranges from a few dozen residues for small domains to over a thousand for large multi-domain proteins.

Q: What do the rendered images show?
A: The six renders are orthographic views along the three Cartesian axes in both directions. Representation (cartoon, sticks, or surface) and color scheme (sequence-rainbow or by-chain) vary across proteins so the training set covers all the common visualization conventions.

Q: What do the diagnostic plots show?
A: Plot images: a contact map (which residues are close in 3D, as an N×N binary image), a Ramachandran scatter (backbone torsion angles, revealing secondary-structure composition at a glance), and — for AlphaFold structures — a PAE heatmap (pairwise prediction confidence).

Q: How mobile is each atom in the crystal?
A: B-factor (Debye–Waller factor) reflects atomic displacement in the crystal lattice. It is an experimental observable (units Å²), not a prediction; low values mean the atom is pinned down, high values mean it moves or is heterogeneous across the crystal.

Q: Where is each backbone atom in 3D?
A: The mmCIF table is the protein's shape written out atom by atom. For each backbone N, Cα, C, and carbonyl O, it records an (x, y, z) coordinate triple in Å plus the residue type, chain letter, and residue number.